Protein AF-A0A2V9QEL9-F1 (afdb_monomer_lite)

Foldseek 3Di:
DDDDPPPVVVVVVVVVVVVVVVVVVVPPPPDDDDPDDDAADDVWDFDDKEWDADPQGKIKMWTFTPPVCQQKHQGCQAPVRIFQFTAIWIDLPNPNYIHGDDAQDSNNCLRNPHFGAWYWEAEPQQKIWIWGDDQFWIKIWIWHDPHRVDIHTDDIDTDPGPRQNADDHWDWYYYDPPRIDIGDDRDDCVQPPPPDDHPD

Radius of gyration: 25.23 Å; chains: 1; bounding box: 86×52×52 Å

Structure (mmCIF, N/CA/C/O backbone):
data_AF-A0A2V9QEL9-F1
#
_entry.id   AF-A0A2V9QEL9-F1
#
loop_
_atom_site.group_PDB
_atom_site.id
_atom_site.type_symbol
_atom_site.label_atom_id
_atom_site.label_alt_id
_atom_site.label_comp_id
_atom_site.label_asym_id
_atom_site.label_entity_id
_atom_site.label_seq_id
_atom_site.pdbx_PDB_ins_code
_atom_site.Cartn_x
_atom_site.Cartn_y
_atom_site.Cartn_z
_atom_site.occupancy
_atom_site.B_iso_or_equiv
_atom_site.auth_seq_id
_atom_site.auth_comp_id
_atom_site.auth_asym_id
_atom_site.auth_atom_id
_atom_site.pdbx_PDB_model_num
ATOM 1 N N . MET A 1 1 ? -70.455 37.347 19.752 1.00 43.41 1 MET A N 1
ATOM 2 C CA . MET A 1 1 ? -69.256 37.641 18.939 1.00 43.41 1 MET A CA 1
ATOM 3 C C . MET A 1 1 ? -68.045 37.652 19.861 1.00 43.41 1 MET A C 1
ATOM 5 O O . MET A 1 1 ? -67.720 38.702 20.378 1.00 43.41 1 MET A O 1
ATOM 9 N N . ASN A 1 2 ? -67.436 36.496 20.135 1.00 47.09 2 ASN A N 1
ATOM 10 C CA . ASN A 1 2 ? -66.237 36.407 20.977 1.00 47.09 2 ASN A CA 1
ATOM 11 C C . ASN A 1 2 ? -65.220 35.500 20.282 1.00 47.09 2 ASN A C 1
ATOM 13 O O . ASN A 1 2 ? -65.213 34.290 20.486 1.00 47.09 2 ASN A O 1
ATOM 17 N N . SER A 1 3 ? -64.380 36.082 19.431 1.00 50.28 3 SER A N 1
ATOM 18 C CA . SER A 1 3 ? -63.166 35.435 18.940 1.00 50.28 3 SER A CA 1
ATOM 19 C C . SER A 1 3 ? -62.030 35.779 19.902 1.00 50.28 3 SER A C 1
ATOM 21 O O . SER A 1 3 ? -61.552 36.911 19.908 1.00 50.28 3 SER A O 1
ATOM 23 N N . CYS A 1 4 ? -61.623 34.827 20.743 1.00 52.44 4 CYS A N 1
ATOM 24 C CA . CYS A 1 4 ? -60.420 34.936 21.569 1.00 52.44 4 CYS A CA 1
ATOM 25 C C . CYS A 1 4 ? -59.193 34.562 20.708 1.00 52.44 4 CYS A C 1
ATOM 27 O O . CYS A 1 4 ? -59.068 33.390 20.355 1.00 52.44 4 CYS A O 1
ATOM 29 N N . PRO A 1 5 ? -58.285 35.494 20.345 1.00 52.03 5 PRO A N 1
ATOM 30 C CA . PRO A 1 5 ? -57.200 35.221 19.397 1.00 52.03 5 PRO A CA 1
ATOM 31 C C . PRO A 1 5 ? -55.849 34.906 20.073 1.00 52.03 5 PRO A C 1
ATOM 33 O O . PRO A 1 5 ? -54.805 34.923 19.422 1.00 52.03 5 PRO A O 1
ATOM 36 N N . ARG A 1 6 ? -55.823 34.650 21.391 1.00 55.03 6 ARG A N 1
ATOM 37 C CA . ARG A 1 6 ? -54.564 34.595 22.164 1.00 55.03 6 ARG A CA 1
ATOM 38 C C . ARG A 1 6 ? -53.807 33.266 22.096 1.00 55.03 6 ARG A C 1
ATOM 40 O O . ARG A 1 6 ? -52.600 33.263 22.301 1.00 55.03 6 ARG A O 1
ATOM 47 N N . HIS A 1 7 ? -54.470 32.149 21.800 1.00 53.50 7 HIS A N 1
ATOM 48 C CA . HIS A 1 7 ? -53.795 30.841 21.784 1.00 53.50 7 HIS A CA 1
ATOM 49 C C . HIS A 1 7 ? -53.106 30.527 20.449 1.00 53.50 7 HIS A C 1
ATOM 51 O O . HIS A 1 7 ? -52.049 29.902 20.439 1.00 53.50 7 HIS A O 1
ATOM 57 N N . THR A 1 8 ? -53.641 31.016 19.328 1.00 56.41 8 THR A N 1
ATOM 58 C CA . THR A 1 8 ? -53.056 30.827 17.989 1.00 56.41 8 THR A CA 1
ATOM 59 C C . THR A 1 8 ? -51.787 31.651 17.765 1.00 56.41 8 THR A C 1
ATOM 61 O O . THR A 1 8 ? -50.881 31.204 17.069 1.00 56.41 8 THR A O 1
ATOM 64 N N . THR A 1 9 ? -51.678 32.824 18.393 1.00 60.25 9 THR A N 1
ATOM 65 C CA . THR A 1 9 ? -50.508 33.712 18.274 1.00 60.25 9 THR A CA 1
ATOM 66 C C . THR A 1 9 ? -49.290 33.203 19.047 1.00 60.25 9 THR A C 1
ATOM 68 O O . THR A 1 9 ? -48.177 33.271 18.531 1.00 60.25 9 THR A O 1
ATOM 71 N N . LEU A 1 10 ? -49.483 32.630 20.241 1.00 63.62 10 LEU A N 1
ATOM 72 C CA . LEU A 1 10 ? -48.384 32.070 21.038 1.00 63.62 10 LEU A CA 1
ATOM 73 C C . LEU A 1 10 ? -47.801 30.799 20.398 1.00 63.62 10 LEU A C 1
ATOM 75 O O . LEU A 1 10 ? -46.584 30.639 20.339 1.00 63.62 10 LEU A O 1
ATOM 79 N N . LEU A 1 11 ? -48.661 29.924 19.867 1.00 66.19 11 LEU A N 1
ATOM 80 C CA . LEU A 1 11 ? -48.234 28.685 19.211 1.00 66.19 11 LEU A CA 1
ATOM 81 C C . LEU A 1 11 ? -47.454 28.965 17.915 1.00 66.19 11 LEU A C 1
ATOM 83 O O . LEU A 1 11 ? -46.439 28.322 17.657 1.00 66.19 11 LEU A O 1
ATOM 87 N N . GLY A 1 12 ? -47.881 29.969 17.140 1.00 69.62 12 GLY A N 1
ATOM 88 C CA . GLY A 1 12 ? -47.159 30.421 15.948 1.00 69.62 12 GLY A CA 1
ATOM 89 C C . GLY A 1 12 ? -45.776 30.998 16.267 1.00 69.62 12 GLY A C 1
ATOM 90 O O . GLY A 1 12 ? -44.820 30.722 15.547 1.00 69.62 12 GLY A O 1
ATOM 91 N N . PHE A 1 13 ? -45.642 31.729 17.379 1.00 73.19 13 PHE A N 1
ATOM 92 C CA . PHE A 1 13 ? -44.354 32.261 17.835 1.00 73.19 13 PHE A CA 1
ATOM 93 C C . PHE A 1 13 ? -43.377 31.161 18.265 1.00 73.19 13 PHE A C 1
ATOM 95 O O . PHE A 1 13 ? -42.211 31.191 17.878 1.00 73.19 13 PHE A O 1
ATOM 102 N N . VAL A 1 14 ? -43.846 30.166 19.024 1.00 76.81 14 VAL A N 1
ATOM 103 C CA . VAL A 1 14 ? -43.011 29.029 19.448 1.00 76.81 14 VAL A CA 1
ATOM 104 C C . VAL A 1 14 ? -42.559 28.205 18.242 1.00 76.81 14 VAL A C 1
ATOM 106 O O . VAL A 1 14 ? -41.386 27.848 18.146 1.00 76.81 14 VAL A O 1
ATOM 109 N N . LEU A 1 15 ? -43.458 27.957 17.286 1.00 77.50 15 LEU A N 1
ATOM 110 C CA . LEU A 1 15 ? -43.124 27.233 16.061 1.00 77.50 15 LEU A CA 1
ATOM 111 C C . LEU A 1 15 ? -42.095 27.994 15.209 1.00 77.50 15 LEU A C 1
ATOM 113 O O . LEU A 1 15 ? -41.153 27.385 14.710 1.00 77.50 15 LEU A O 1
ATOM 117 N N . ALA A 1 16 ? -42.217 29.319 15.092 1.00 75.56 16 ALA A N 1
ATOM 118 C CA . ALA A 1 16 ? -41.249 30.144 14.371 1.00 75.56 16 ALA A CA 1
ATOM 119 C C . ALA A 1 16 ? -39.851 30.114 15.015 1.00 75.56 16 ALA A C 1
ATOM 121 O O . ALA A 1 16 ? -38.859 30.014 14.297 1.00 75.56 16 ALA A O 1
ATOM 122 N N . ILE A 1 17 ? -39.766 30.138 16.351 1.00 79.31 17 ILE A N 1
ATOM 123 C CA . ILE A 1 17 ? -38.495 30.024 17.086 1.00 79.31 17 ILE A CA 1
ATOM 124 C C . ILE A 1 17 ? -37.858 28.647 16.866 1.00 79.31 17 ILE A C 1
ATOM 126 O O . ILE A 1 17 ? -36.658 28.566 16.616 1.00 79.31 17 ILE A O 1
ATOM 130 N N . LEU A 1 18 ? -38.650 27.572 16.910 1.00 77.06 18 LEU A N 1
ATOM 131 C CA . LEU A 1 18 ? -38.158 26.212 16.665 1.00 77.06 18 LEU A CA 1
ATOM 132 C C . LEU A 1 18 ? -37.654 26.032 15.227 1.00 77.06 18 LEU A C 1
ATOM 134 O O . LEU A 1 18 ? -36.606 25.424 15.028 1.00 77.06 18 LEU A O 1
ATOM 138 N N . ILE A 1 19 ? -38.348 26.603 14.237 1.00 75.25 19 ILE A N 1
ATOM 139 C CA . ILE A 1 19 ? -37.910 26.586 12.832 1.00 75.25 19 ILE A CA 1
ATOM 140 C C . ILE A 1 19 ? -36.619 27.393 12.654 1.00 75.25 19 ILE A C 1
ATOM 142 O O . ILE A 1 19 ? -35.707 26.928 11.976 1.00 75.25 19 ILE A O 1
ATOM 146 N N . PHE A 1 20 ? -36.497 28.565 13.287 1.00 68.31 20 PHE A N 1
ATOM 147 C CA . PHE A 1 20 ? -35.269 29.365 13.229 1.00 68.31 20 PHE A CA 1
ATOM 148 C C . PHE A 1 20 ? -34.082 28.668 13.907 1.00 68.31 20 PHE A C 1
ATOM 150 O O . PHE A 1 20 ? -32.982 28.672 13.361 1.00 68.31 20 PHE A O 1
ATOM 157 N N . ALA A 1 21 ? -34.299 28.028 15.058 1.00 68.88 21 ALA A N 1
ATOM 158 C CA . ALA A 1 21 ? -33.267 27.259 15.751 1.00 68.88 21 ALA A CA 1
ATOM 159 C C . ALA A 1 21 ? -32.834 26.021 14.944 1.00 68.88 21 ALA A C 1
ATOM 161 O O . ALA A 1 21 ? -31.641 25.749 14.824 1.00 68.88 21 ALA A O 1
ATOM 162 N N . ALA A 1 22 ? -33.783 25.308 14.326 1.00 63.00 22 ALA A N 1
ATOM 163 C CA . ALA A 1 22 ? -33.487 24.192 13.428 1.00 63.00 22 ALA A CA 1
ATOM 164 C C . ALA A 1 22 ? -32.736 24.652 12.166 1.00 63.00 22 ALA A C 1
ATOM 166 O O . ALA A 1 22 ? -31.772 24.012 11.759 1.00 63.00 22 ALA A O 1
ATOM 167 N N . ALA A 1 23 ? -33.108 25.798 11.587 1.00 62.66 23 ALA A N 1
ATOM 168 C CA . ALA A 1 23 ? -32.407 26.379 10.445 1.00 62.66 23 ALA A CA 1
ATOM 169 C C . ALA A 1 23 ? -30.975 26.821 10.798 1.00 62.66 23 ALA A C 1
ATOM 171 O O . ALA A 1 23 ? -30.083 26.678 9.967 1.00 62.66 23 ALA A O 1
ATOM 172 N N . GLN A 1 24 ? -30.732 27.296 12.028 1.00 61.88 24 GLN A N 1
ATOM 173 C CA . GLN A 1 24 ? -29.382 27.607 12.517 1.00 61.88 24 GLN A CA 1
ATOM 174 C C . GLN A 1 24 ? -28.516 26.358 12.724 1.00 61.88 24 GLN A C 1
ATOM 176 O O . GLN A 1 24 ? -27.318 26.405 12.460 1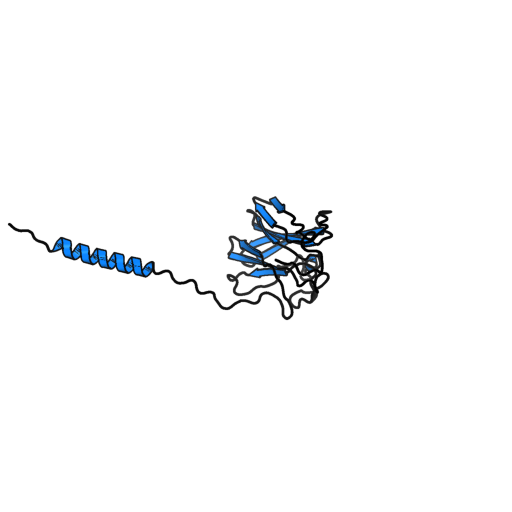.00 61.88 24 GLN A O 1
ATOM 181 N N . LEU A 1 25 ? -29.113 25.233 13.127 1.00 59.00 25 LEU A N 1
ATOM 182 C CA . LEU A 1 25 ? -28.431 23.933 13.203 1.00 59.00 25 LEU A CA 1
ATOM 183 C C . LEU A 1 25 ? -28.141 23.330 11.816 1.00 59.00 25 LEU A C 1
ATOM 185 O O . LEU A 1 25 ? -27.254 22.491 11.691 1.00 59.00 25 LEU A O 1
ATOM 189 N N . CYS A 1 26 ? -28.862 23.770 10.781 1.00 57.16 26 CYS A N 1
ATOM 190 C CA . CYS A 1 26 ? -28.647 23.390 9.384 1.00 57.16 26 CYS A CA 1
ATOM 191 C C . CYS A 1 26 ? -27.804 24.401 8.591 1.00 57.16 26 CYS A C 1
ATOM 193 O O . CYS A 1 26 ? -27.665 24.238 7.376 1.00 57.16 26 CYS A O 1
ATOM 195 N N . VAL A 1 27 ? -27.235 25.434 9.230 1.00 59.19 27 VAL A N 1
ATOM 196 C CA . VAL A 1 27 ? -26.206 26.254 8.578 1.00 59.19 27 VAL A CA 1
ATOM 197 C C . VAL A 1 27 ? -25.041 25.318 8.318 1.00 59.19 27 VAL A C 1
ATOM 199 O O . VAL A 1 27 ? -24.376 24.884 9.256 1.00 59.19 27 VAL A O 1
ATOM 202 N N . ALA A 1 28 ? -24.859 24.965 7.046 1.00 59.06 28 ALA A N 1
ATOM 203 C CA . ALA A 1 28 ? -23.766 24.140 6.576 1.00 59.06 28 ALA A CA 1
ATOM 204 C C . ALA A 1 28 ? -22.474 24.657 7.212 1.00 59.06 28 ALA A C 1
ATOM 206 O O . ALA A 1 28 ? -22.005 25.748 6.881 1.00 59.06 28 ALA A O 1
ATOM 207 N N . GLN A 1 29 ? -21.935 23.904 8.174 1.00 64.44 29 GLN A N 1
ATOM 208 C CA . GLN A 1 29 ? -20.568 24.110 8.613 1.00 64.44 29 GLN A CA 1
ATOM 209 C C . GLN A 1 29 ? -19.733 23.924 7.354 1.00 64.44 29 GLN A C 1
ATOM 211 O O . GLN A 1 29 ? -19.649 22.817 6.824 1.00 64.44 29 GLN A O 1
ATOM 216 N N . GLY A 1 30 ? -19.221 25.029 6.811 1.00 68.81 30 GLY A N 1
ATOM 217 C CA . GLY A 1 30 ? -18.328 24.969 5.668 1.00 68.81 30 GLY A CA 1
ATOM 218 C C . GLY A 1 30 ? -17.204 24.006 6.019 1.00 68.81 30 GLY A C 1
ATOM 219 O O . GLY A 1 30 ? -16.547 24.172 7.045 1.00 68.81 30 GLY A O 1
ATOM 220 N N . THR A 1 31 ? -17.018 22.969 5.211 1.00 77.69 31 THR A N 1
ATOM 221 C CA . THR A 1 31 ? -15.894 22.055 5.379 1.00 77.69 31 THR A CA 1
ATOM 222 C C . THR A 1 31 ? -14.623 22.835 5.069 1.00 77.69 31 THR A C 1
ATOM 224 O O . THR A 1 31 ? -14.360 23.169 3.914 1.00 77.69 31 THR A O 1
ATOM 227 N N . THR A 1 32 ? -13.852 23.181 6.095 1.00 82.88 32 THR A N 1
ATOM 228 C CA . THR A 1 32 ? -12.519 23.760 5.923 1.00 82.88 32 THR A CA 1
ATOM 229 C C . THR A 1 32 ? -11.507 22.632 5.815 1.00 82.88 32 THR A C 1
ATOM 231 O O . THR A 1 32 ? -11.445 21.782 6.704 1.00 82.88 32 THR A O 1
ATOM 234 N N . PHE A 1 33 ? -10.691 22.636 4.763 1.00 85.25 33 PHE A N 1
ATOM 235 C CA . PHE A 1 33 ? -9.531 21.754 4.705 1.00 85.25 33 PHE A CA 1
ATOM 236 C C . PHE A 1 33 ? -8.518 22.168 5.775 1.00 85.25 33 PHE A C 1
ATOM 238 O O . PHE A 1 33 ? -8.250 23.357 5.965 1.00 85.25 33 PHE A O 1
ATOM 245 N N . GLY A 1 34 ? -7.977 21.179 6.485 1.00 84.81 34 GLY A N 1
ATOM 246 C CA . GLY A 1 34 ? -6.841 21.385 7.376 1.00 84.81 34 GLY A CA 1
ATOM 247 C C . GLY A 1 34 ? -5.564 21.743 6.602 1.00 84.81 34 GLY A C 1
ATOM 248 O O . GLY A 1 34 ? -5.565 21.770 5.368 1.00 84.81 34 GLY A O 1
ATOM 249 N N . PRO A 1 35 ? -4.455 22.013 7.310 1.00 90.75 35 PRO A N 1
ATOM 250 C CA . PRO A 1 35 ? -3.155 22.139 6.661 1.00 90.75 35 PRO A CA 1
ATOM 251 C C . PRO A 1 35 ? -2.803 20.842 5.906 1.00 90.75 35 PRO A C 1
ATOM 253 O O . PRO A 1 35 ? -3.170 19.756 6.363 1.00 90.75 35 PRO A O 1
ATOM 256 N N . PRO A 1 36 ? -2.087 20.928 4.771 1.00 91.50 36 PRO A N 1
ATOM 257 C CA . PRO A 1 36 ? -1.656 19.741 4.043 1.00 91.50 36 PRO A CA 1
ATOM 258 C C . PRO A 1 36 ? -0.702 18.898 4.896 1.00 91.50 36 PRO A C 1
ATOM 260 O O . PRO A 1 36 ? 0.168 19.433 5.588 1.00 91.50 36 PRO A O 1
ATOM 263 N N . VAL A 1 37 ? -0.840 17.575 4.808 1.00 92.50 37 VAL A N 1
ATOM 264 C CA . VAL A 1 37 ? 0.053 16.610 5.459 1.00 92.50 37 VAL A CA 1
ATOM 265 C C . VAL A 1 37 ? 1.002 16.056 4.405 1.00 92.50 37 VAL A C 1
ATOM 267 O O . VAL A 1 37 ? 0.565 15.472 3.416 1.00 92.50 37 VAL A O 1
ATOM 270 N N . LYS A 1 38 ? 2.310 16.254 4.598 1.00 90.38 38 LYS A N 1
ATOM 271 C CA . LYS A 1 38 ? 3.322 15.635 3.738 1.00 90.38 38 LYS A CA 1
ATOM 272 C C . LYS A 1 38 ? 3.484 14.170 4.140 1.00 90.38 38 LYS A C 1
ATOM 274 O O . LYS A 1 38 ? 3.792 13.894 5.296 1.00 90.38 38 LYS A O 1
ATOM 279 N N . VAL A 1 39 ? 3.298 13.270 3.179 1.00 91.31 39 VAL A N 1
ATOM 280 C CA . VAL A 1 39 ? 3.376 11.817 3.392 1.00 91.31 39 VAL A CA 1
ATOM 281 C C . VAL A 1 39 ? 4.728 11.253 2.942 1.00 91.31 39 VAL A C 1
ATOM 283 O O . VAL A 1 39 ? 5.304 10.407 3.617 1.00 91.31 39 VAL A O 1
ATOM 286 N N . THR A 1 40 ? 5.288 11.777 1.847 1.00 90.00 40 THR A N 1
ATOM 287 C CA . THR A 1 40 ? 6.575 11.311 1.316 1.00 90.00 40 THR A CA 1
ATOM 288 C C . THR A 1 40 ? 7.756 11.662 2.232 1.00 90.00 40 THR A C 1
ATOM 290 O O . THR A 1 40 ? 7.741 12.706 2.904 1.00 90.00 40 THR A O 1
ATOM 293 N N . PRO A 1 41 ? 8.835 10.853 2.224 1.00 85.69 41 PRO A N 1
ATOM 294 C CA . PRO A 1 41 ? 10.055 11.170 2.959 1.00 85.69 41 PRO A CA 1
ATOM 295 C C . PRO A 1 41 ? 10.714 12.474 2.468 1.00 85.69 41 PRO A C 1
ATOM 297 O O . PRO A 1 41 ? 10.349 13.092 1.459 1.00 85.69 41 PRO A O 1
ATOM 300 N N . THR A 1 42 ? 11.714 12.958 3.205 1.00 84.38 42 THR A N 1
ATOM 301 C CA . THR A 1 42 ? 12.524 14.105 2.763 1.00 84.38 42 THR A CA 1
ATOM 302 C C . THR A 1 42 ? 13.232 13.772 1.450 1.00 84.38 42 THR A C 1
ATOM 304 O O . THR A 1 42 ? 13.936 12.775 1.372 1.00 84.38 42 THR A O 1
ATOM 307 N N . GLY A 1 43 ? 13.042 14.605 0.420 1.00 80.44 43 GLY A N 1
ATOM 308 C CA . GLY A 1 43 ? 13.541 14.336 -0.936 1.00 80.44 43 GLY A CA 1
ATOM 309 C C . GLY A 1 43 ? 12.740 13.286 -1.716 1.00 80.44 43 GLY A C 1
ATOM 310 O O . GLY A 1 43 ? 13.026 13.078 -2.889 1.00 80.44 43 GLY A O 1
ATOM 311 N N . GLY A 1 44 ? 11.741 12.659 -1.087 1.00 83.50 44 GLY A N 1
ATOM 312 C CA . GLY A 1 44 ? 10.761 11.813 -1.752 1.00 83.50 44 GLY A CA 1
ATOM 313 C C . GLY A 1 44 ? 9.640 12.648 -2.358 1.00 83.50 44 GLY A C 1
ATOM 314 O O . GLY A 1 44 ? 9.136 13.600 -1.744 1.00 83.50 44 GLY A O 1
ATOM 315 N N . PHE A 1 45 ? 9.230 12.245 -3.546 1.00 86.75 45 PHE A N 1
ATOM 316 C CA . PHE A 1 45 ? 8.140 12.826 -4.308 1.00 86.75 45 PHE A CA 1
ATOM 317 C C . PHE A 1 45 ? 7.284 11.692 -4.864 1.00 86.75 45 PHE A C 1
ATOM 319 O O . PHE A 1 45 ? 7.677 10.525 -4.837 1.00 86.75 45 PHE A O 1
ATOM 326 N N . GLY A 1 46 ? 6.099 12.045 -5.333 1.00 87.31 46 GLY A N 1
ATOM 327 C CA . GLY A 1 46 ? 5.203 11.092 -5.950 1.00 87.31 46 GLY A CA 1
ATOM 328 C C . GLY A 1 46 ? 4.030 11.790 -6.600 1.00 87.31 46 GLY A C 1
ATOM 329 O O . GLY A 1 46 ? 3.742 12.957 -6.316 1.00 87.31 46 GLY A O 1
ATOM 330 N N . TYR A 1 47 ? 3.376 11.069 -7.490 1.00 87.31 47 TYR A N 1
ATOM 331 C CA . TYR A 1 47 ? 2.213 11.535 -8.220 1.00 87.31 47 TYR A CA 1
ATOM 332 C C . TYR A 1 47 ? 1.174 10.422 -8.275 1.00 87.31 47 TYR A C 1
ATOM 334 O O . TYR A 1 47 ? 1.434 9.303 -7.833 1.00 87.31 47 TYR A O 1
ATOM 342 N N . GLU A 1 48 ? -0.028 10.795 -8.717 1.00 88.94 48 GLU A N 1
ATOM 343 C CA . GLU A 1 48 ? -1.178 9.899 -8.803 1.00 88.94 48 GLU A CA 1
ATOM 344 C C . GLU A 1 48 ? -1.428 9.198 -7.458 1.00 88.94 48 GLU A C 1
ATOM 346 O O . GLU A 1 48 ? -1.069 8.056 -7.268 1.00 88.94 48 GLU A O 1
ATOM 351 N N . PRO A 1 49 ? -2.003 9.833 -6.433 1.00 91.94 49 PRO A N 1
ATOM 352 C CA . PRO A 1 49 ? -2.308 9.114 -5.197 1.00 91.94 49 PRO A CA 1
ATOM 353 C C . PRO A 1 49 ? -3.559 8.230 -5.347 1.00 91.94 49 PRO A C 1
ATOM 355 O O . PRO A 1 49 ? -4.502 8.609 -6.042 1.00 91.94 49 PRO A O 1
ATOM 358 N N . SER A 1 50 ? -3.597 7.101 -4.639 1.00 92.38 50 SER A N 1
ATOM 359 C CA . SER A 1 50 ? -4.818 6.321 -4.369 1.00 92.38 50 SER A CA 1
ATOM 360 C C . SER A 1 50 ? -4.962 6.103 -2.865 1.00 92.38 50 SER A C 1
ATOM 362 O O . SER A 1 50 ? -3.970 6.122 -2.133 1.00 92.38 50 SER A O 1
ATOM 364 N N . PHE A 1 51 ? -6.195 5.954 -2.380 1.00 94.62 51 PHE A N 1
ATOM 365 C CA . PHE A 1 51 ? -6.474 5.738 -0.965 1.00 94.62 51 PHE A CA 1
ATOM 366 C C . PHE A 1 51 ? -7.683 4.836 -0.748 1.00 94.62 51 PHE A C 1
ATOM 368 O O . PHE A 1 51 ? -8.677 4.903 -1.471 1.00 94.62 51 PHE A O 1
ATOM 375 N N . VAL A 1 52 ? -7.632 4.054 0.327 1.00 97.38 52 VAL A N 1
ATOM 376 C CA . VAL A 1 52 ? -8.756 3.251 0.815 1.00 97.38 52 VAL A CA 1
ATOM 377 C C . VAL A 1 52 ? -8.881 3.394 2.324 1.00 97.38 52 VAL A C 1
ATOM 379 O O . VAL A 1 52 ? -7.894 3.598 3.026 1.00 97.38 52 VAL A O 1
ATOM 382 N N . ALA A 1 53 ? -10.104 3.311 2.837 1.00 97.81 53 ALA A N 1
ATOM 383 C CA . ALA A 1 53 ? -10.372 3.351 4.268 1.00 97.81 53 ALA A CA 1
ATOM 384 C C . ALA A 1 53 ? -11.087 2.072 4.689 1.00 97.81 53 ALA A C 1
ATOM 386 O O . ALA A 1 53 ? -11.991 1.606 3.993 1.00 97.81 53 ALA A O 1
ATOM 387 N N . ASP A 1 54 ? -10.689 1.515 5.827 1.00 97.88 54 ASP A N 1
ATOM 388 C CA . ASP A 1 54 ? -11.311 0.310 6.365 1.00 97.88 54 ASP A CA 1
ATOM 389 C C . ASP A 1 54 ? -12.385 0.621 7.416 1.00 97.88 54 ASP A C 1
ATOM 391 O O . ASP A 1 54 ? -12.626 1.765 7.812 1.00 97.88 54 ASP A O 1
ATOM 395 N N . ARG A 1 55 ? -13.030 -0.437 7.916 1.00 97.31 55 ARG A N 1
ATOM 396 C CA . ARG A 1 55 ? -14.039 -0.326 8.978 1.00 97.31 55 ARG A CA 1
ATOM 397 C C . ARG A 1 55 ? -13.475 -0.051 10.376 1.00 97.31 55 ARG A C 1
ATOM 399 O O . ARG A 1 55 ? -14.251 0.224 11.288 1.00 97.31 55 ARG A O 1
ATOM 406 N N . PHE A 1 56 ? -12.165 -0.170 10.575 1.00 98.25 56 PHE A N 1
ATOM 407 C CA . PHE A 1 56 ? -11.502 0.099 11.852 1.00 98.25 56 PHE A CA 1
ATOM 408 C C . PHE A 1 56 ? -11.084 1.566 11.993 1.00 98.25 56 PHE A C 1
ATOM 410 O O . PHE A 1 56 ? -10.757 1.991 13.100 1.00 98.25 56 PHE A O 1
ATOM 417 N N . GLY A 1 57 ? -11.136 2.335 10.902 1.00 98.00 57 GLY A N 1
ATOM 418 C CA . GLY A 1 57 ? -10.743 3.739 10.848 1.00 98.00 57 GLY A CA 1
ATOM 419 C C . GLY A 1 57 ? -9.306 3.957 10.378 1.00 98.00 57 GLY A C 1
ATOM 420 O O . GLY A 1 57 ? -8.800 5.072 10.521 1.00 98.00 57 GLY A O 1
ATOM 421 N N . ASN A 1 58 ? -8.647 2.931 9.829 1.00 98.56 58 ASN A N 1
ATOM 422 C CA . ASN A 1 58 ? -7.395 3.138 9.112 1.00 98.56 58 ASN A CA 1
ATOM 423 C C . ASN A 1 58 ? -7.668 3.784 7.757 1.00 98.56 58 ASN A C 1
ATOM 425 O O . ASN A 1 58 ? -8.678 3.504 7.109 1.00 98.56 58 ASN A O 1
ATOM 429 N N . ILE A 1 59 ? -6.718 4.599 7.316 1.00 98.19 59 ILE A N 1
ATOM 430 C CA . ILE A 1 59 ? -6.630 5.078 5.941 1.00 98.19 59 ILE A CA 1
ATOM 431 C C . ILE A 1 59 ? -5.318 4.552 5.377 1.00 98.19 59 ILE A C 1
ATOM 433 O O . ILE A 1 59 ? -4.267 4.742 5.985 1.00 98.19 59 ILE A O 1
ATOM 437 N N . PHE A 1 60 ? -5.384 3.895 4.231 1.00 98.06 60 PHE A N 1
ATOM 438 C CA . PHE A 1 60 ? -4.233 3.431 3.475 1.00 98.06 60 PHE A CA 1
ATOM 439 C C . PHE A 1 60 ? -4.076 4.300 2.240 1.00 98.06 60 PHE A C 1
ATOM 441 O O . PHE A 1 60 ? -5.079 4.743 1.675 1.00 98.06 60 PHE A O 1
ATOM 448 N N . ALA A 1 61 ? -2.840 4.563 1.841 1.00 96.25 61 ALA A N 1
ATOM 449 C CA . ALA A 1 61 ? -2.550 5.348 0.656 1.00 96.25 61 ALA A CA 1
ATOM 450 C C . ALA A 1 61 ? -1.346 4.790 -0.101 1.00 96.25 61 ALA A C 1
ATOM 452 O O . ALA A 1 61 ? -0.413 4.277 0.512 1.00 96.25 61 ALA A O 1
ATOM 453 N N . THR A 1 62 ? -1.368 4.964 -1.417 1.00 94.94 62 THR A N 1
ATOM 454 C CA . THR A 1 62 ? -0.249 4.703 -2.328 1.00 94.94 62 THR A CA 1
ATOM 455 C C . THR A 1 62 ? -0.026 5.899 -3.242 1.00 94.94 62 THR A C 1
ATOM 457 O O . THR A 1 62 ? -0.928 6.721 -3.433 1.00 94.94 62 THR A O 1
ATOM 460 N N . ALA A 1 63 ? 1.179 6.012 -3.786 1.00 92.19 63 ALA A N 1
ATOM 461 C CA . ALA A 1 63 ? 1.514 6.933 -4.862 1.00 92.19 63 ALA A CA 1
ATOM 462 C C . ALA A 1 63 ? 2.710 6.400 -5.653 1.00 92.19 63 ALA A C 1
ATOM 464 O O . ALA A 1 63 ? 3.559 5.702 -5.096 1.00 92.19 63 ALA A O 1
ATOM 465 N N . HIS A 1 64 ? 2.821 6.807 -6.915 1.00 88.38 64 HIS A N 1
ATOM 466 C CA . HIS A 1 64 ? 3.974 6.458 -7.744 1.00 88.38 64 HIS A CA 1
ATOM 467 C C . HIS A 1 64 ? 5.213 7.148 -7.193 1.00 88.38 64 HIS A C 1
ATOM 469 O O . HIS A 1 64 ? 5.126 8.225 -6.586 1.00 88.38 64 HIS A O 1
ATOM 475 N N . LYS A 1 65 ? 6.381 6.557 -7.429 1.00 86.31 65 LYS A N 1
ATOM 476 C CA . LYS A 1 65 ? 7.650 7.266 -7.231 1.00 86.31 65 LYS A CA 1
ATOM 477 C C . LYS A 1 65 ? 7.928 8.145 -8.448 1.00 86.31 65 LYS A C 1
ATOM 479 O O . LYS A 1 65 ? 7.366 7.953 -9.518 1.00 86.31 65 LYS A O 1
ATOM 484 N N . GLU A 1 66 ? 8.813 9.130 -8.318 1.00 78.12 66 GLU A N 1
ATOM 485 C CA . GLU A 1 66 ? 9.271 9.841 -9.516 1.00 78.12 66 GLU A CA 1
ATOM 486 C C . GLU A 1 66 ? 10.085 8.908 -10.423 1.00 78.12 66 GLU A C 1
ATOM 488 O O . GLU A 1 66 ? 10.902 8.131 -9.937 1.00 78.12 66 GLU A O 1
ATOM 493 N N . ASN A 1 67 ? 9.940 9.035 -11.747 1.00 69.56 67 ASN A N 1
ATOM 494 C CA . ASN A 1 67 ? 10.518 8.095 -12.723 1.00 69.56 67 ASN A CA 1
ATOM 495 C C . ASN A 1 67 ? 12.050 7.994 -12.625 1.00 69.56 67 ASN A C 1
ATOM 497 O O . ASN A 1 67 ? 12.646 6.979 -12.969 1.00 69.56 67 ASN A O 1
ATOM 501 N N . TRP A 1 68 ? 12.743 9.027 -12.134 1.00 66.25 68 TRP A N 1
ATOM 502 C CA . TRP A 1 68 ? 14.195 8.940 -11.919 1.00 66.25 68 TRP A CA 1
ATOM 503 C C . TRP A 1 68 ? 14.582 8.012 -10.748 1.00 66.25 68 TRP A C 1
ATOM 505 O O . TRP A 1 68 ? 15.756 7.682 -10.594 1.00 66.25 68 TRP A O 1
ATOM 515 N N . GLN A 1 69 ? 13.604 7.577 -9.951 1.00 73.00 69 GLN A N 1
ATOM 516 C CA . GLN A 1 69 ? 13.711 6.714 -8.771 1.00 73.00 69 GLN A CA 1
ATOM 517 C C . GLN A 1 69 ? 13.124 5.306 -9.006 1.00 73.00 69 GLN A C 1
ATOM 519 O O . GLN A 1 69 ? 12.929 4.550 -8.050 1.00 73.00 69 GLN A O 1
ATOM 524 N N . LEU A 1 70 ? 12.846 4.965 -10.271 1.00 73.94 70 LEU A N 1
ATOM 525 C CA . LEU A 1 70 ? 12.163 3.747 -10.719 1.00 73.94 70 LEU A CA 1
ATOM 526 C C . LEU A 1 70 ? 12.751 2.481 -10.076 1.00 73.94 70 LEU A C 1
ATOM 528 O O . LEU A 1 70 ? 12.108 1.845 -9.249 1.00 73.94 70 LEU A O 1
ATOM 532 N N . VAL A 1 71 ? 14.011 2.151 -10.377 1.00 80.75 71 VAL A N 1
ATOM 533 C CA . VAL A 1 71 ? 14.623 0.886 -9.920 1.00 80.75 71 VAL A CA 1
ATOM 534 C C . VAL A 1 71 ? 14.858 0.866 -8.411 1.00 80.75 71 VAL A C 1
ATOM 536 O O . VAL A 1 71 ? 14.652 -0.157 -7.767 1.00 80.75 71 VAL A O 1
ATOM 539 N N . LEU A 1 72 ? 15.341 1.976 -7.850 1.00 86.06 72 LEU A N 1
ATOM 540 C CA . LEU A 1 72 ? 15.662 2.088 -6.432 1.00 86.06 72 LEU A CA 1
ATOM 541 C C . LEU A 1 72 ? 15.665 3.561 -6.014 1.00 86.06 72 LEU A C 1
ATOM 543 O O . LEU A 1 72 ? 16.437 4.366 -6.539 1.00 86.06 72 LEU A O 1
ATOM 547 N N . ALA A 1 73 ? 14.826 3.901 -5.045 1.00 86.12 73 ALA A N 1
ATOM 548 C CA . ALA A 1 73 ? 14.681 5.241 -4.497 1.00 86.12 73 ALA A CA 1
ATOM 549 C C . ALA A 1 73 ? 15.321 5.337 -3.109 1.00 86.12 73 ALA A C 1
ATOM 551 O O . ALA A 1 73 ? 15.201 4.385 -2.337 1.00 86.12 73 ALA A O 1
ATOM 552 N N . PRO A 1 74 ? 15.944 6.470 -2.738 1.00 88.31 74 PRO A N 1
ATOM 553 C CA . PRO A 1 74 ? 16.255 6.761 -1.344 1.00 88.31 74 PRO A CA 1
ATOM 554 C C . PRO A 1 74 ? 14.969 6.889 -0.521 1.00 88.31 74 PRO A C 1
ATOM 556 O O . PRO A 1 74 ? 14.088 7.680 -0.860 1.00 88.31 74 PRO A O 1
ATOM 559 N N . ASP A 1 75 ? 14.894 6.166 0.589 1.00 88.25 75 ASP A N 1
ATOM 560 C CA . ASP A 1 75 ? 13.769 6.219 1.518 1.00 88.25 75 ASP A CA 1
ATOM 561 C C . ASP A 1 75 ? 14.285 6.120 2.954 1.00 88.25 75 ASP A C 1
ATOM 563 O O . ASP A 1 75 ? 14.611 5.043 3.436 1.00 88.25 75 ASP A O 1
ATOM 567 N N . ILE A 1 76 ? 14.368 7.255 3.652 1.00 88.75 76 ILE A N 1
ATOM 568 C CA . ILE A 1 76 ? 14.875 7.301 5.032 1.00 88.75 76 ILE A CA 1
ATOM 569 C C . ILE A 1 76 ? 13.963 6.573 6.035 1.00 88.75 76 ILE A C 1
ATOM 571 O O . ILE A 1 76 ? 14.408 6.276 7.144 1.00 88.75 76 ILE A O 1
ATOM 575 N N . ASN A 1 77 ? 12.705 6.317 5.668 1.00 86.62 77 ASN A N 1
ATOM 576 C CA . ASN A 1 77 ? 11.741 5.631 6.522 1.00 86.62 77 ASN A CA 1
ATOM 577 C C . ASN A 1 77 ? 11.829 4.105 6.372 1.00 86.62 77 ASN A C 1
ATOM 579 O O . ASN A 1 77 ? 11.479 3.387 7.310 1.00 86.62 77 ASN A O 1
ATOM 583 N N . SER A 1 78 ? 12.372 3.621 5.250 1.00 87.69 78 SER A N 1
ATOM 584 C CA . SER A 1 78 ? 12.606 2.199 5.021 1.00 87.69 78 SER A CA 1
ATOM 585 C C . SER A 1 78 ? 13.776 1.668 5.869 1.00 87.69 78 SER A C 1
ATOM 587 O O . SER A 1 78 ? 14.823 2.323 5.964 1.00 87.69 78 SER A O 1
ATOM 589 N N . PRO A 1 79 ? 13.683 0.445 6.430 1.00 87.75 79 PRO A N 1
ATOM 590 C CA . PRO A 1 79 ? 14.773 -0.192 7.176 1.00 87.75 79 PRO A CA 1
ATOM 591 C C . PRO A 1 79 ? 16.090 -0.338 6.402 1.00 87.75 79 PRO A C 1
ATOM 593 O O . PRO A 1 79 ? 17.157 -0.415 7.014 1.00 87.75 79 PRO A O 1
ATOM 596 N N . THR A 1 80 ? 16.038 -0.391 5.068 1.00 89.00 80 THR A N 1
ATOM 597 C CA . THR A 1 80 ? 17.226 -0.506 4.205 1.00 89.00 80 THR A CA 1
ATOM 598 C C . THR A 1 80 ? 17.655 0.831 3.601 1.00 89.00 80 THR A C 1
ATOM 600 O O . THR A 1 80 ? 18.566 0.868 2.773 1.00 89.00 80 THR A O 1
ATOM 603 N N . TYR A 1 81 ? 17.008 1.929 4.002 1.00 89.88 81 TYR A N 1
ATOM 604 C CA . TYR A 1 81 ? 17.170 3.272 3.446 1.00 89.88 81 TYR A CA 1
ATOM 605 C C . TYR A 1 81 ? 16.809 3.409 1.959 1.00 89.88 81 TYR A C 1
ATOM 607 O O . TYR A 1 81 ? 17.141 4.420 1.328 1.00 89.88 81 TYR A O 1
ATOM 615 N N . THR A 1 82 ? 16.172 2.390 1.375 1.00 89.25 82 THR A N 1
ATOM 616 C CA . THR A 1 82 ? 15.858 2.339 -0.054 1.00 89.25 82 THR A CA 1
ATOM 617 C C . THR A 1 82 ? 14.562 1.592 -0.337 1.00 89.25 82 THR A C 1
ATOM 619 O O . THR A 1 82 ? 14.191 0.706 0.426 1.00 89.25 82 THR A O 1
ATOM 622 N N . ARG A 1 83 ? 13.918 1.892 -1.468 1.00 90.00 83 ARG A N 1
ATOM 623 C CA . ARG A 1 83 ? 12.648 1.282 -1.889 1.00 90.00 83 ARG A CA 1
ATOM 624 C C . ARG A 1 83 ? 12.580 1.091 -3.407 1.00 90.00 83 ARG A C 1
ATOM 626 O O . ARG A 1 83 ? 12.952 2.001 -4.153 1.00 90.00 83 ARG A O 1
ATOM 633 N N . SER A 1 84 ? 12.063 -0.046 -3.867 1.00 89.19 84 SER A N 1
ATOM 634 C CA . SER A 1 84 ? 11.863 -0.341 -5.298 1.00 89.19 84 SER A CA 1
ATOM 635 C C . SER A 1 84 ? 10.398 -0.319 -5.727 1.00 89.19 84 SER A C 1
ATOM 637 O O . SER A 1 84 ? 10.154 0.004 -6.883 1.00 89.19 84 SER A O 1
ATOM 639 N N . MET A 1 85 ? 9.459 -0.573 -4.817 1.00 90.12 85 MET A N 1
ATOM 640 C CA . MET A 1 85 ? 8.017 -0.497 -5.080 1.00 90.12 85 MET A CA 1
ATOM 641 C C . MET A 1 85 ? 7.479 0.939 -4.967 1.00 90.12 85 MET A C 1
ATOM 643 O O . MET A 1 85 ? 8.168 1.827 -4.444 1.00 90.12 85 MET A O 1
ATOM 647 N N . SER A 1 86 ? 6.243 1.169 -5.405 1.00 91.75 86 SER A N 1
ATOM 648 C CA . SER A 1 86 ? 5.497 2.404 -5.158 1.00 91.75 86 SER A CA 1
ATOM 649 C C . SER A 1 86 ? 5.364 2.696 -3.657 1.00 91.75 86 SER A C 1
ATOM 651 O O . SER A 1 86 ? 5.659 1.880 -2.774 1.00 91.75 86 SER A O 1
ATOM 653 N N . TRP A 1 87 ? 4.975 3.919 -3.323 1.00 92.81 87 TRP A N 1
ATOM 654 C CA . TRP A 1 87 ? 4.778 4.280 -1.929 1.00 92.81 87 TRP A CA 1
ATOM 655 C C . TRP A 1 87 ? 3.599 3.522 -1.317 1.00 92.81 87 TRP A C 1
ATOM 657 O O . TRP A 1 87 ? 2.571 3.368 -1.960 1.00 92.81 87 TRP A O 1
ATOM 667 N N . ASP A 1 88 ? 3.709 3.121 -0.055 1.00 93.50 88 ASP A N 1
ATOM 668 C CA . ASP A 1 88 ? 2.615 2.511 0.692 1.00 93.50 88 ASP A CA 1
ATOM 669 C C . ASP A 1 88 ? 2.585 3.047 2.123 1.00 93.50 88 ASP A C 1
ATOM 671 O O . ASP A 1 88 ? 3.573 3.037 2.856 1.00 93.50 88 ASP A O 1
ATOM 675 N N . TRP A 1 89 ? 1.432 3.557 2.538 1.00 95.56 89 TRP A N 1
ATOM 676 C CA . TRP A 1 89 ? 1.302 4.192 3.839 1.00 95.56 89 TRP A CA 1
ATOM 677 C C . TRP A 1 89 ? 0.018 3.802 4.542 1.00 95.56 89 TRP A C 1
ATOM 679 O O . TRP A 1 89 ? -1.018 3.569 3.922 1.00 95.56 89 TRP A O 1
ATOM 689 N N . ILE A 1 90 ? 0.081 3.821 5.869 1.00 97.50 90 ILE A N 1
ATOM 690 C CA . ILE A 1 90 ? -1.060 3.678 6.766 1.00 97.50 90 ILE A CA 1
ATOM 691 C C . ILE A 1 90 ? -1.150 4.889 7.699 1.00 97.50 90 ILE A C 1
ATOM 693 O O . ILE A 1 90 ? -0.157 5.351 8.265 1.00 97.50 90 ILE A O 1
ATOM 697 N N . SER A 1 91 ? -2.371 5.373 7.903 1.00 97.88 91 SER A N 1
ATOM 698 C CA . SER A 1 91 ? -2.741 6.320 8.947 1.00 97.88 91 SER A CA 1
ATOM 699 C C . SER A 1 91 ? -3.790 5.707 9.865 1.00 97.88 91 SER A C 1
ATOM 701 O O . SER A 1 91 ? -4.821 5.219 9.414 1.00 97.88 91 SER A O 1
ATOM 703 N N . SER A 1 92 ? -3.549 5.787 11.171 1.00 97.81 92 SER A N 1
ATOM 704 C CA . SER A 1 92 ? -4.462 5.330 12.228 1.00 97.81 92 SER A CA 1
ATOM 705 C C . SER A 1 92 ? -5.085 6.488 13.019 1.00 97.81 92 SER A C 1
ATOM 707 O O . SER A 1 92 ? -5.695 6.286 14.067 1.00 97.81 92 SER A O 1
ATOM 709 N N . ASN A 1 93 ? -4.920 7.726 12.542 1.00 96.75 93 ASN A N 1
ATOM 710 C CA . ASN A 1 93 ? -5.382 8.942 13.214 1.00 96.75 93 ASN A CA 1
ATOM 711 C C . ASN A 1 93 ? -6.084 9.913 12.254 1.00 96.75 93 ASN A C 1
ATOM 713 O O . ASN A 1 93 ? -5.896 11.130 12.336 1.00 96.75 93 ASN A O 1
ATOM 717 N N . ALA A 1 94 ? -6.917 9.365 11.366 1.00 93.62 94 ALA A N 1
ATOM 718 C CA . ALA A 1 94 ? -7.708 10.120 10.393 1.00 93.62 94 ALA A CA 1
ATOM 719 C C . ALA A 1 94 ? -6.856 10.999 9.453 1.00 93.62 94 ALA A C 1
ATOM 721 O O . ALA A 1 94 ? -7.227 12.127 9.137 1.00 93.62 94 ALA A O 1
ATOM 722 N N . GLY A 1 95 ? -5.695 10.494 9.023 1.00 94.56 95 GLY A N 1
ATOM 723 C CA . GLY A 1 95 ? -4.834 11.150 8.036 1.00 94.56 95 GLY A CA 1
ATOM 724 C C . GLY A 1 95 ? -3.913 12.236 8.598 1.00 94.56 95 GLY A C 1
ATOM 725 O O . GLY A 1 95 ? -3.243 12.910 7.819 1.00 94.56 95 GLY A O 1
ATOM 726 N N . GLN A 1 96 ? -3.855 12.418 9.924 1.00 93.81 96 GLN A N 1
ATOM 727 C CA . GLN A 1 96 ? -3.004 13.436 10.559 1.00 93.81 96 GLN A CA 1
ATOM 728 C C . GLN A 1 96 ? -1.515 13.068 10.534 1.00 93.81 96 GLN A C 1
ATOM 730 O O . GLN A 1 96 ? -0.664 13.952 10.461 1.00 93.81 96 GLN A O 1
ATOM 735 N N . SER A 1 97 ? -1.190 11.777 10.591 1.00 94.44 97 SER A N 1
ATOM 736 C CA . SER A 1 97 ? 0.162 11.257 10.384 1.00 94.44 97 SER A CA 1
ATOM 737 C C . SER A 1 97 ? 0.129 9.921 9.655 1.00 94.44 97 SER A C 1
ATOM 739 O O . SER A 1 97 ? -0.865 9.194 9.718 1.00 94.44 97 SER A O 1
ATOM 741 N N . TRP A 1 98 ? 1.246 9.597 9.013 1.00 95.19 98 TRP A N 1
ATOM 742 C CA . TRP A 1 98 ? 1.403 8.437 8.148 1.00 95.19 98 TRP A CA 1
ATOM 743 C C . TRP A 1 98 ? 2.738 7.755 8.423 1.00 95.19 98 TRP A C 1
ATOM 745 O O . TRP A 1 98 ? 3.698 8.406 8.839 1.00 95.19 98 TRP A O 1
ATOM 755 N N . GLN A 1 99 ? 2.776 6.452 8.197 1.00 93.00 99 GLN A N 1
ATOM 756 C CA . GLN A 1 99 ? 3.966 5.615 8.297 1.00 93.00 99 GLN A CA 1
ATOM 757 C C . GLN A 1 99 ? 3.890 4.519 7.235 1.00 93.00 99 GLN A C 1
ATOM 759 O O . GLN A 1 99 ? 2.797 4.227 6.746 1.00 93.00 99 GLN A O 1
ATOM 764 N N . ASP A 1 100 ? 5.023 3.897 6.930 1.00 92.50 100 ASP A N 1
ATOM 765 C CA . ASP A 1 100 ? 5.070 2.739 6.038 1.00 92.50 100 ASP A CA 1
ATOM 766 C C . ASP A 1 100 ? 4.224 1.584 6.590 1.00 92.50 100 ASP A C 1
ATOM 768 O O . ASP A 1 100 ? 4.093 1.399 7.812 1.00 92.50 100 ASP A O 1
ATOM 772 N N . ILE A 1 101 ? 3.634 0.800 5.689 1.00 93.81 101 ILE A N 1
ATOM 773 C CA . ILE A 1 101 ? 2.906 -0.407 6.075 1.00 93.81 101 ILE A CA 1
ATOM 774 C C . ILE A 1 101 ? 3.924 -1.466 6.524 1.00 93.81 101 ILE A C 1
ATOM 776 O O . ILE A 1 101 ? 5.022 -1.590 5.989 1.00 93.81 101 ILE A O 1
ATOM 780 N N . GLN A 1 102 ? 3.588 -2.213 7.575 1.00 88.75 102 GLN A N 1
ATOM 781 C CA . GLN A 1 102 ? 4.521 -3.156 8.191 1.00 88.75 102 GLN A CA 1
ATOM 782 C C . GLN A 1 102 ? 4.807 -4.351 7.271 1.00 88.75 102 GLN A C 1
ATOM 784 O O . GLN A 1 102 ? 3.877 -5.024 6.822 1.00 88.75 102 GLN A O 1
ATOM 789 N N . GLY A 1 103 ? 6.089 -4.655 7.069 1.00 88.75 103 GLY A N 1
ATOM 790 C CA . GLY A 1 103 ? 6.548 -5.839 6.347 1.00 88.75 103 GLY A CA 1
ATOM 791 C C . GLY A 1 103 ? 6.441 -7.162 7.102 1.00 88.75 103 GLY A C 1
ATOM 792 O O . GLY A 1 103 ? 6.060 -7.210 8.274 1.00 88.75 103 GLY A O 1
ATOM 793 N N . LEU A 1 104 ? 6.849 -8.260 6.450 1.00 85.25 104 LEU A N 1
ATOM 794 C CA . LEU A 1 104 ? 6.872 -9.599 7.072 1.00 85.25 104 LEU A CA 1
ATOM 795 C C . LEU A 1 104 ? 7.880 -9.674 8.228 1.00 85.25 104 LEU A C 1
ATOM 797 O O . LEU A 1 104 ? 7.703 -10.413 9.196 1.00 85.25 104 LEU A O 1
ATOM 801 N N . THR A 1 105 ? 8.972 -8.922 8.103 1.00 86.25 105 THR A N 1
ATOM 802 C CA . THR A 1 105 ? 10.040 -8.813 9.099 1.00 86.25 105 THR A CA 1
ATOM 803 C C . THR A 1 105 ? 10.428 -7.345 9.264 1.00 86.25 105 THR A C 1
ATOM 805 O O . THR A 1 105 ? 10.123 -6.543 8.382 1.00 86.25 105 THR A O 1
ATOM 808 N N . PRO A 1 106 ? 11.189 -6.980 10.312 1.00 84.81 106 PRO A N 1
ATOM 809 C CA . PRO A 1 106 ? 11.717 -5.623 10.443 1.00 84.81 106 PRO A CA 1
ATOM 810 C C . PRO A 1 106 ? 12.610 -5.152 9.285 1.00 84.81 106 PRO A C 1
ATOM 812 O O . PRO A 1 106 ? 12.928 -3.973 9.243 1.00 84.81 106 PRO A O 1
ATOM 815 N N . LEU A 1 107 ? 13.055 -6.041 8.385 1.00 84.56 107 LEU A N 1
ATOM 816 C CA . LEU A 1 107 ? 13.821 -5.660 7.191 1.00 84.56 107 LEU A CA 1
ATOM 817 C C . LEU A 1 107 ? 12.939 -5.219 6.017 1.00 84.56 107 LEU A C 1
ATOM 819 O O . LEU A 1 107 ? 13.456 -4.556 5.128 1.00 84.56 107 LEU A O 1
ATOM 823 N N . SER A 1 108 ? 11.651 -5.579 6.015 1.00 84.88 108 SER A N 1
ATOM 824 C CA . SER A 1 108 ? 10.676 -5.180 4.991 1.00 84.88 108 SER A CA 1
ATOM 825 C C . SER A 1 108 ? 11.132 -5.432 3.540 1.00 84.88 108 SER A C 1
ATOM 827 O O . SER A 1 108 ? 11.067 -4.553 2.688 1.00 84.88 108 SER A O 1
ATOM 829 N N . ILE A 1 109 ? 11.659 -6.627 3.248 1.00 84.12 109 ILE A N 1
ATOM 830 C CA . ILE A 1 109 ? 12.270 -6.926 1.936 1.00 84.12 109 ILE A CA 1
ATOM 831 C C . ILE A 1 109 ? 11.278 -6.868 0.767 1.00 84.12 109 ILE A C 1
ATOM 833 O O . ILE A 1 109 ? 11.691 -6.684 -0.371 1.00 84.12 109 ILE A O 1
ATOM 837 N N . GLU A 1 110 ? 9.981 -7.014 1.035 1.00 86.81 110 GLU A N 1
ATOM 838 C CA . GLU A 1 110 ? 8.925 -6.835 0.036 1.00 86.81 110 GLU A CA 1
ATOM 839 C C . GLU A 1 110 ? 8.884 -5.414 -0.546 1.00 86.81 110 GLU A C 1
ATOM 841 O O . GLU A 1 110 ? 8.429 -5.238 -1.670 1.00 86.81 110 GLU A O 1
ATOM 846 N N . GLN A 1 111 ? 9.442 -4.414 0.152 1.00 88.06 111 GLN A N 1
ATOM 847 C CA . GLN A 1 111 ? 9.592 -3.055 -0.380 1.00 88.06 111 GLN A CA 1
ATOM 848 C C . GLN A 1 111 ? 10.561 -2.966 -1.574 1.00 88.06 111 GLN A C 1
ATOM 850 O O . GLN A 1 111 ? 10.656 -1.922 -2.231 1.00 88.06 111 GLN A O 1
ATOM 855 N N . HIS A 1 112 ? 11.309 -4.040 -1.844 1.00 88.00 112 HIS A N 1
ATOM 856 C CA . HIS A 1 112 ? 12.251 -4.154 -2.958 1.00 88.00 112 HIS A CA 1
ATOM 857 C C . HIS A 1 112 ? 11.705 -4.955 -4.137 1.00 88.00 112 HIS A C 1
ATOM 859 O O . HIS A 1 112 ? 12.441 -5.142 -5.108 1.00 88.00 112 HIS A O 1
ATOM 865 N N . GLU A 1 113 ? 10.439 -5.379 -4.091 1.00 86.81 113 GLU A N 1
ATOM 866 C CA . GLU A 1 113 ? 9.738 -5.769 -5.313 1.00 86.81 113 GLU A CA 1
ATOM 867 C C . GLU A 1 113 ? 9.675 -4.554 -6.242 1.00 86.81 113 GLU A C 1
ATOM 869 O O . GLU A 1 113 ? 9.475 -3.421 -5.802 1.00 86.81 113 GLU A O 1
ATOM 874 N N . PHE A 1 114 ? 9.961 -4.765 -7.521 1.00 84.19 114 PHE A N 1
ATOM 875 C CA . PHE A 1 114 ? 10.026 -3.667 -8.474 1.00 84.19 114 PHE A CA 1
ATOM 876 C C . PHE A 1 114 ? 8.614 -3.279 -8.909 1.00 84.19 114 PHE A C 1
ATOM 878 O O . PHE A 1 114 ? 7.865 -4.128 -9.385 1.00 84.19 114 PHE A O 1
ATOM 885 N N . GLY A 1 115 ? 8.281 -2.001 -8.753 1.00 85.06 115 GLY A N 1
ATOM 886 C CA . GLY A 1 115 ? 6.999 -1.439 -9.151 1.00 85.06 115 GLY A CA 1
ATOM 887 C C . GLY A 1 115 ? 7.099 0.070 -9.348 1.00 85.06 115 GLY A C 1
ATOM 888 O O . GLY A 1 115 ? 8.018 0.718 -8.833 1.00 85.06 115 GLY A O 1
ATOM 889 N N . ASP A 1 116 ? 6.189 0.606 -10.147 1.00 82.00 116 ASP A N 1
ATOM 890 C CA . ASP A 1 116 ? 6.152 2.015 -10.536 1.00 82.00 116 ASP A CA 1
ATOM 891 C C . ASP A 1 116 ? 4.781 2.640 -10.260 1.00 82.00 116 ASP A C 1
ATOM 893 O O . ASP A 1 116 ? 4.724 3.778 -9.780 1.00 82.00 116 ASP A O 1
ATOM 897 N N . GLU A 1 117 ? 3.694 1.889 -10.506 1.00 84.25 117 GLU A N 1
ATOM 898 C CA . GLU A 1 117 ? 2.364 2.479 -10.667 1.00 84.25 117 GLU A CA 1
ATOM 899 C C . GLU A 1 117 ? 1.210 1.875 -9.827 1.00 84.25 117 GLU A C 1
ATOM 901 O O . GLU A 1 117 ? 0.115 1.637 -10.324 1.00 84.25 117 GLU A O 1
ATOM 906 N N . GLY A 1 118 ? 1.397 1.622 -8.528 1.00 88.88 118 GLY A N 1
ATOM 907 C CA . GLY A 1 118 ? 0.446 0.797 -7.764 1.00 88.88 118 GLY A CA 1
ATOM 908 C C . GLY A 1 118 ? -0.896 1.414 -7.315 1.00 88.88 118 GLY A C 1
ATOM 909 O O . GLY A 1 118 ? -1.011 2.614 -7.057 1.00 88.88 118 GLY A O 1
ATOM 910 N N . ASP A 1 119 ? -1.899 0.548 -7.113 1.00 93.88 119 ASP A N 1
ATOM 911 C CA . ASP A 1 119 ? -3.247 0.843 -6.587 1.00 93.88 119 ASP A CA 1
ATOM 912 C C . ASP A 1 119 ? -3.628 -0.102 -5.420 1.00 93.88 119 ASP A C 1
ATOM 914 O O . ASP A 1 119 ? -3.010 -1.150 -5.206 1.00 93.88 119 ASP A O 1
ATOM 918 N N . MET A 1 120 ? -4.631 0.276 -4.617 1.00 96.44 120 MET A N 1
ATOM 919 C CA . MET A 1 120 ? -5.015 -0.429 -3.388 1.00 96.44 120 MET A CA 1
ATOM 920 C C . MET A 1 120 ? -6.510 -0.731 -3.299 1.00 96.44 120 MET A C 1
ATOM 922 O O . MET A 1 120 ? -7.360 0.056 -3.704 1.00 96.44 120 MET A O 1
ATOM 926 N N . THR A 1 121 ? -6.856 -1.858 -2.674 1.00 97.19 121 THR A N 1
ATOM 927 C CA . THR A 1 121 ? -8.252 -2.218 -2.396 1.00 97.19 121 THR A CA 1
ATOM 928 C C . THR A 1 121 ? -8.407 -3.072 -1.138 1.00 97.19 121 THR A C 1
ATOM 930 O O . THR A 1 121 ? -7.444 -3.658 -0.651 1.00 97.19 121 THR A O 1
ATOM 933 N N . LEU A 1 122 ? -9.625 -3.142 -0.600 1.00 98.06 122 LEU A N 1
ATOM 934 C CA . LEU A 1 122 ? -9.985 -3.946 0.569 1.00 98.06 122 LEU A CA 1
ATOM 935 C C . LEU A 1 122 ? -11.053 -4.972 0.187 1.00 98.06 122 LEU A C 1
ATOM 937 O O . LEU A 1 122 ? -11.964 -4.646 -0.572 1.00 98.06 122 LEU A O 1
ATOM 941 N N . ASP A 1 123 ? -10.971 -6.184 0.737 1.00 98.00 123 ASP A N 1
ATOM 942 C CA . ASP A 1 123 ? -12.072 -7.155 0.680 1.00 98.00 123 ASP A CA 1
ATOM 943 C C . ASP A 1 123 ? -12.943 -7.147 1.954 1.00 98.00 123 ASP A C 1
ATOM 945 O O . ASP A 1 123 ? -12.638 -6.487 2.953 1.00 98.00 123 ASP A O 1
ATOM 949 N N . ASP A 1 124 ? -14.047 -7.901 1.939 1.00 97.88 124 ASP A N 1
ATOM 950 C CA . ASP A 1 124 ? -15.000 -7.965 3.060 1.00 97.88 124 ASP A CA 1
ATOM 951 C C . ASP A 1 124 ? -14.419 -8.693 4.288 1.00 97.88 124 ASP A C 1
ATOM 953 O O . ASP A 1 124 ? -14.963 -8.621 5.398 1.00 97.88 124 ASP A O 1
ATOM 957 N N . ALA A 1 125 ? -13.304 -9.399 4.095 1.00 98.19 125 ALA A N 1
ATOM 958 C CA . ALA A 1 125 ? -12.580 -10.138 5.110 1.00 98.19 125 ALA A CA 1
ATOM 959 C C . ALA A 1 125 ? -11.387 -9.353 5.674 1.00 98.19 125 ALA A C 1
ATOM 961 O O . ALA A 1 125 ? -10.533 -9.966 6.303 1.00 98.19 125 ALA A O 1
ATOM 962 N N . ASP A 1 126 ? -11.341 -8.025 5.542 1.00 98.19 126 ASP A N 1
ATOM 963 C CA . ASP A 1 126 ? -10.260 -7.164 6.052 1.00 98.19 126 ASP A CA 1
ATOM 964 C C . ASP A 1 126 ? -8.880 -7.455 5.454 1.00 98.19 126 ASP A C 1
ATOM 966 O O . ASP A 1 126 ? -7.867 -7.281 6.135 1.00 98.19 126 ASP A O 1
ATOM 970 N N . HIS A 1 127 ? -8.802 -7.926 4.214 1.00 98.31 127 HIS A N 1
ATOM 971 C CA . HIS A 1 127 ? -7.523 -7.957 3.519 1.00 98.31 127 HIS A CA 1
ATOM 972 C C . HIS A 1 127 ? -7.336 -6.675 2.720 1.00 98.31 127 HIS A C 1
ATOM 974 O O . HIS A 1 127 ? -8.163 -6.351 1.871 1.00 98.31 127 HIS A O 1
ATOM 980 N N . LEU A 1 128 ? -6.233 -5.977 2.979 1.00 98.12 128 LEU A N 1
ATOM 981 C CA . LEU A 1 128 ? -5.718 -4.919 2.120 1.00 98.12 128 LEU A CA 1
ATOM 982 C C . LEU A 1 128 ? -4.876 -5.567 1.027 1.00 98.12 128 LEU A C 1
ATOM 984 O O . LEU A 1 128 ? -3.939 -6.300 1.337 1.00 98.12 128 LEU A O 1
ATOM 988 N N . TYR A 1 129 ? -5.184 -5.256 -0.222 1.00 96.25 129 TYR A N 1
ATOM 989 C CA . TYR A 1 129 ? -4.378 -5.596 -1.382 1.00 96.25 129 TYR A CA 1
ATOM 990 C C . TYR A 1 129 ? -3.729 -4.331 -1.911 1.00 96.25 129 TYR A C 1
ATOM 992 O O . TYR A 1 129 ? -4.395 -3.311 -2.072 1.00 96.25 129 TYR A O 1
ATOM 1000 N N . PHE A 1 130 ? -2.446 -4.433 -2.203 1.00 94.94 130 PHE A N 1
ATOM 1001 C CA . PHE A 1 130 ? -1.674 -3.468 -2.958 1.00 94.94 130 PHE A CA 1
ATOM 1002 C C . PHE A 1 130 ? -1.167 -4.187 -4.195 1.00 94.94 130 PHE A C 1
ATOM 1004 O O . PHE A 1 130 ? -0.538 -5.245 -4.090 1.00 94.94 130 PHE A O 1
ATOM 1011 N N . VAL A 1 131 ? -1.524 -3.652 -5.352 1.00 91.69 131 VAL A N 1
ATOM 1012 C CA . VAL A 1 131 ? -1.083 -4.174 -6.636 1.00 91.69 131 VAL A CA 1
ATOM 1013 C C . VAL A 1 131 ? -0.215 -3.119 -7.262 1.00 91.69 131 VAL A C 1
ATOM 1015 O O . VAL A 1 131 ? -0.691 -2.017 -7.508 1.00 91.69 131 VAL A O 1
ATOM 1018 N N . ASP A 1 132 ? 1.043 -3.464 -7.471 1.00 89.38 132 ASP A N 1
ATOM 1019 C CA . ASP A 1 132 ? 2.053 -2.566 -8.003 1.00 89.38 132 ASP A CA 1
ATOM 1020 C C . ASP A 1 132 ? 2.531 -3.110 -9.339 1.00 89.38 132 ASP A C 1
ATOM 1022 O O . ASP A 1 132 ? 2.862 -4.293 -9.436 1.00 89.38 132 ASP A O 1
ATOM 1026 N N . THR A 1 133 ? 2.505 -2.276 -10.368 1.00 81.56 133 THR A N 1
ATOM 1027 C CA . THR A 1 133 ? 2.811 -2.691 -11.736 1.00 81.56 133 THR A CA 1
ATOM 1028 C C . THR A 1 133 ? 4.199 -2.229 -12.117 1.00 81.56 133 THR A C 1
ATOM 1030 O O . THR A 1 133 ? 4.676 -1.172 -11.696 1.00 81.56 133 THR A O 1
ATOM 1033 N N . ASN A 1 134 ? 4.854 -3.040 -12.931 1.00 75.00 134 ASN A N 1
ATOM 1034 C CA . ASN A 1 134 ? 5.921 -2.591 -13.793 1.00 75.00 134 ASN A CA 1
ATOM 1035 C C . ASN A 1 134 ? 5.845 -3.369 -15.106 1.00 75.0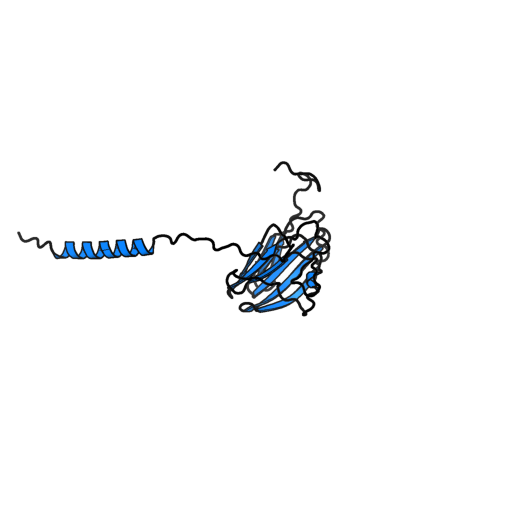0 134 ASN A C 1
ATOM 1037 O O . ASN A 1 134 ? 5.508 -4.547 -15.101 1.00 75.00 134 ASN A O 1
ATOM 1041 N N . VAL A 1 135 ? 6.278 -2.743 -16.203 1.00 63.91 135 VAL A N 1
ATOM 1042 C CA . VAL A 1 135 ? 6.427 -3.307 -17.562 1.00 63.91 135 VAL A CA 1
ATOM 1043 C C . VAL A 1 135 ? 6.785 -4.818 -17.639 1.00 63.91 135 VAL A C 1
ATOM 1045 O O . VAL A 1 135 ? 6.407 -5.523 -18.576 1.00 63.91 135 VAL A O 1
ATOM 1048 N N . ALA A 1 136 ? 7.558 -5.357 -16.692 1.00 65.50 136 ALA A N 1
ATOM 1049 C CA . ALA A 1 136 ? 7.887 -6.783 -16.656 1.00 65.50 136 ALA A CA 1
ATOM 1050 C C . ALA A 1 136 ? 6.887 -7.678 -15.891 1.00 65.50 136 ALA A C 1
ATOM 1052 O O . ALA A 1 136 ? 6.630 -8.789 -16.357 1.00 65.50 136 ALA A O 1
ATOM 1053 N N . ASP A 1 137 ? 6.362 -7.232 -14.746 1.00 72.94 137 ASP A N 1
ATOM 1054 C CA . ASP A 1 137 ? 5.590 -8.040 -13.795 1.00 72.94 137 ASP A CA 1
ATOM 1055 C C . ASP A 1 137 ? 4.667 -7.165 -12.920 1.00 72.94 137 ASP A C 1
ATOM 1057 O O . ASP A 1 137 ? 5.021 -6.050 -12.542 1.00 72.94 137 ASP A O 1
ATOM 1061 N N . ASP A 1 138 ? 3.529 -7.729 -12.503 1.00 82.88 138 ASP A N 1
ATOM 1062 C CA . ASP A 1 138 ? 2.655 -7.137 -11.484 1.00 82.88 138 ASP A CA 1
ATOM 1063 C C . ASP A 1 138 ? 2.905 -7.802 -10.130 1.00 82.88 138 ASP A C 1
ATOM 1065 O O . ASP A 1 138 ? 2.843 -9.027 -10.016 1.00 82.88 138 ASP A O 1
ATOM 1069 N N . THR A 1 139 ? 3.112 -7.034 -9.069 1.00 87.94 139 THR A N 1
ATOM 1070 C CA . THR A 1 139 ? 3.258 -7.565 -7.711 1.00 87.94 139 THR A CA 1
ATOM 1071 C C . THR A 1 139 ? 1.964 -7.411 -6.933 1.00 87.94 139 THR A C 1
ATOM 1073 O O . THR A 1 139 ? 1.421 -6.319 -6.817 1.00 87.94 139 THR A O 1
ATOM 1076 N N . PHE A 1 140 ? 1.487 -8.506 -6.340 1.00 90.75 140 PHE A N 1
ATOM 1077 C CA . PHE A 1 140 ? 0.355 -8.492 -5.418 1.00 90.75 140 PHE A CA 1
ATOM 1078 C C . PHE A 1 140 ? 0.866 -8.677 -3.997 1.00 90.75 140 PHE A C 1
ATOM 1080 O O . PHE A 1 140 ? 1.328 -9.762 -3.620 1.00 90.75 140 PHE A O 1
ATOM 1087 N N . THR A 1 141 ? 0.708 -7.632 -3.199 1.00 93.38 141 THR A N 1
ATOM 1088 C CA . THR A 1 141 ? 1.000 -7.630 -1.772 1.00 93.38 141 THR A CA 1
ATOM 1089 C C . THR A 1 141 ? -0.307 -7.572 -0.991 1.00 93.38 141 THR A C 1
ATOM 1091 O O . THR A 1 141 ? -1.207 -6.799 -1.310 1.00 93.38 141 THR A O 1
ATOM 1094 N N . ARG A 1 142 ? -0.449 -8.429 0.022 1.00 95.06 142 ARG A N 1
ATOM 1095 C CA . ARG A 1 142 ? -1.658 -8.543 0.839 1.00 95.06 142 ARG A CA 1
ATOM 1096 C C . ARG A 1 142 ? -1.338 -8.506 2.322 1.00 95.06 142 ARG A C 1
ATOM 1098 O O . ARG A 1 142 ? -0.616 -9.372 2.823 1.00 95.06 142 ARG A O 1
ATOM 1105 N N . TRP A 1 143 ? -2.006 -7.608 3.035 1.00 97.69 143 TRP A N 1
ATOM 1106 C CA . TRP A 1 143 ? -2.040 -7.587 4.493 1.00 97.69 143 TRP A CA 1
ATOM 1107 C C . TRP A 1 143 ? -3.409 -7.983 5.019 1.00 97.69 143 TRP A C 1
ATOM 1109 O O . TRP A 1 143 ? -4.434 -7.602 4.462 1.00 97.69 143 TRP A O 1
ATOM 1119 N N . LYS A 1 144 ? -3.431 -8.669 6.158 1.00 97.88 144 LYS A N 1
ATOM 1120 C CA . LYS A 1 144 ? -4.612 -8.766 7.011 1.00 97.88 144 LYS A CA 1
ATOM 1121 C C . LYS A 1 144 ? -4.671 -7.554 7.931 1.00 97.88 144 LYS A C 1
ATOM 1123 O O . LYS A 1 144 ? -3.719 -7.307 8.670 1.00 97.88 144 LYS A O 1
ATOM 1128 N N . VAL A 1 145 ? -5.790 -6.840 7.949 1.00 98.25 145 VAL A N 1
ATOM 1129 C CA . VAL A 1 145 ? -6.058 -5.809 8.950 1.00 98.25 145 VAL A CA 1
ATOM 1130 C C . VAL A 1 145 ? -6.681 -6.445 10.193 1.00 98.25 145 VAL A C 1
ATOM 1132 O O . VAL A 1 145 ? -7.701 -7.131 10.125 1.00 98.25 145 VAL A O 1
ATOM 1135 N N . ASN A 1 146 ? -6.057 -6.209 11.346 1.00 97.94 146 ASN A N 1
ATOM 1136 C CA . ASN A 1 146 ? -6.458 -6.770 12.640 1.00 97.94 146 ASN A CA 1
ATOM 1137 C C . ASN A 1 146 ? -7.131 -5.735 13.559 1.00 97.94 146 ASN A C 1
ATOM 1139 O O . ASN A 1 146 ? -7.663 -6.093 14.610 1.00 97.94 146 ASN A O 1
ATOM 1143 N N . GLY A 1 147 ? -7.087 -4.453 13.191 1.00 98.00 147 GLY A N 1
ATOM 1144 C CA 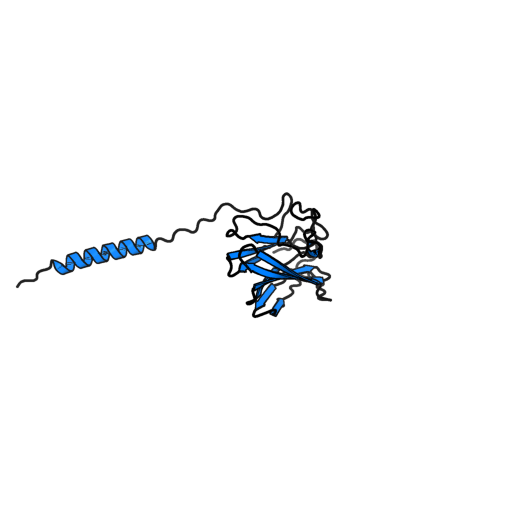. GLY A 1 147 ? -7.656 -3.346 13.952 1.00 98.00 147 GLY A CA 1
ATOM 1145 C C . GLY A 1 147 ? -7.013 -2.008 13.591 1.00 98.00 147 GLY A C 1
ATOM 1146 O O . GLY A 1 147 ? -6.227 -1.908 12.648 1.00 98.00 147 GLY A O 1
ATOM 1147 N N . LEU A 1 148 ? -7.319 -0.966 14.367 1.00 98.00 148 LEU A N 1
ATOM 1148 C CA . LEU A 1 148 ? -6.747 0.367 14.165 1.00 98.00 148 LEU A CA 1
ATOM 1149 C C . LEU A 1 148 ? -5.214 0.334 14.328 1.00 98.00 148 LEU A C 1
ATOM 1151 O O . LEU A 1 148 ? -4.697 -0.060 15.371 1.00 98.00 148 LEU A O 1
ATOM 1155 N N . GLY A 1 149 ? -4.493 0.734 13.285 1.00 96.25 149 GLY A N 1
ATOM 1156 C CA . GLY A 1 149 ? -3.035 0.740 13.171 1.00 96.25 149 GLY A CA 1
ATOM 1157 C C . GLY A 1 149 ? -2.380 -0.642 13.134 1.00 96.25 149 GLY A C 1
ATOM 1158 O O . GLY A 1 149 ? -1.156 -0.720 13.208 1.00 96.25 149 GLY A O 1
ATOM 1159 N N . SER A 1 150 ? -3.162 -1.725 13.064 1.00 96.25 150 SER A N 1
ATOM 1160 C CA . SER A 1 150 ? -2.661 -3.093 13.191 1.00 96.25 150 SER A CA 1
ATOM 1161 C C . SER A 1 150 ? -2.919 -3.892 11.922 1.00 96.25 150 SER A C 1
ATOM 1163 O O . SER A 1 150 ? -4.063 -4.203 11.588 1.00 96.25 150 SER A O 1
ATOM 1165 N N . VAL A 1 151 ? -1.833 -4.262 11.248 1.00 96.62 151 VAL A N 1
ATOM 1166 C CA . VAL A 1 151 ? -1.838 -5.086 10.039 1.00 96.62 151 VAL A CA 1
ATOM 1167 C C . VAL A 1 151 ? -0.818 -6.215 10.157 1.00 96.62 151 VAL A C 1
ATOM 1169 O O . VAL A 1 151 ? 0.102 -6.154 10.971 1.00 96.62 151 VAL A O 1
ATOM 1172 N N . THR A 1 152 ? -0.975 -7.268 9.368 1.00 95.81 152 THR A N 1
ATOM 1173 C CA . THR A 1 152 ? -0.001 -8.359 9.253 1.00 95.81 152 THR A CA 1
ATOM 1174 C C . THR A 1 152 ? 0.179 -8.694 7.788 1.00 95.81 152 THR A C 1
ATOM 1176 O O . THR A 1 152 ? -0.804 -9.013 7.123 1.00 95.81 152 THR A O 1
ATOM 1179 N N . LEU A 1 153 ? 1.413 -8.618 7.283 1.00 95.00 153 LEU A N 1
ATOM 1180 C CA . LEU A 1 153 ? 1.699 -9.037 5.916 1.00 95.00 153 LEU A CA 1
ATOM 1181 C C . LEU A 1 153 ? 1.485 -10.549 5.798 1.00 95.00 153 LEU A C 1
ATOM 1183 O O . LEU A 1 153 ? 2.056 -11.321 6.567 1.00 95.00 153 LEU A O 1
ATOM 1187 N N . GLU A 1 154 ? 0.656 -10.970 4.847 1.00 93.94 154 GLU A N 1
ATOM 1188 C CA . GLU A 1 154 ? 0.353 -12.385 4.625 1.00 93.94 154 GLU A CA 1
ATOM 1189 C C . GLU A 1 154 ? 1.054 -12.936 3.386 1.00 93.94 154 GLU A C 1
ATOM 1191 O O . GLU A 1 154 ? 1.538 -14.067 3.401 1.00 93.94 154 GLU A O 1
ATOM 1196 N N . THR A 1 155 ? 1.106 -12.161 2.301 1.00 90.94 155 THR A N 1
ATOM 1197 C CA . THR A 1 155 ? 1.792 -12.573 1.075 1.00 90.94 155 THR A CA 1
ATOM 1198 C C . THR A 1 155 ? 2.236 -11.367 0.260 1.00 90.94 155 THR A C 1
ATOM 1200 O O . THR A 1 155 ? 1.508 -10.391 0.146 1.00 90.94 155 THR A O 1
ATOM 1203 N N . THR A 1 156 ? 3.416 -11.488 -0.334 1.00 90.38 156 THR A N 1
ATOM 1204 C CA . THR A 1 156 ? 3.896 -10.704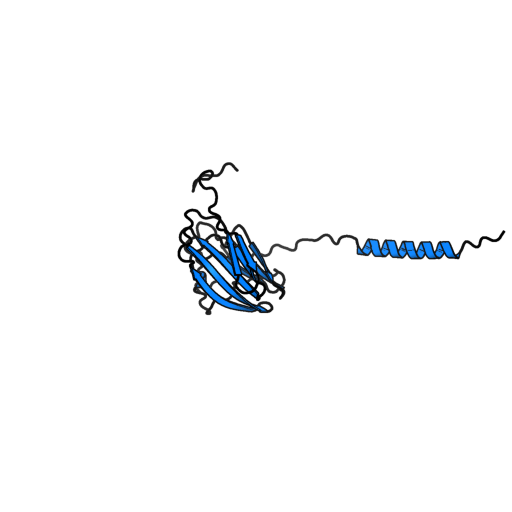 -1.472 1.00 90.38 156 THR A CA 1
ATOM 1205 C C . THR A 1 156 ? 4.276 -11.716 -2.531 1.00 90.38 156 THR A C 1
ATOM 1207 O O . THR A 1 156 ? 4.947 -12.706 -2.218 1.00 90.38 156 THR A O 1
ATOM 1210 N N . ARG A 1 157 ? 3.805 -11.526 -3.759 1.00 85.19 157 ARG A N 1
ATOM 1211 C CA . ARG A 1 157 ? 4.201 -12.378 -4.877 1.00 85.19 157 ARG A CA 1
ATOM 1212 C C . ARG A 1 157 ? 4.112 -11.624 -6.203 1.00 85.19 157 ARG A C 1
ATOM 1214 O O . ARG A 1 157 ? 3.096 -10.961 -6.426 1.00 85.19 157 ARG A O 1
ATOM 1221 N N . PRO A 1 158 ? 5.093 -11.797 -7.100 1.00 76.00 158 PRO A N 1
ATOM 1222 C CA . PRO A 1 158 ? 4.926 -11.414 -8.491 1.00 76.00 158 PRO A CA 1
ATOM 1223 C C . PRO A 1 158 ? 3.864 -12.307 -9.148 1.00 76.00 158 PRO A C 1
ATOM 1225 O O . PRO A 1 158 ? 3.764 -13.513 -8.875 1.00 76.00 158 PRO A O 1
ATOM 1228 N N . LEU A 1 159 ? 3.054 -11.722 -10.021 1.00 62.00 159 LEU A N 1
ATOM 1229 C CA . LEU A 1 159 ? 2.109 -12.416 -10.875 1.00 62.00 159 LEU A CA 1
ATOM 1230 C C . LEU A 1 159 ? 2.828 -12.853 -12.157 1.00 62.00 159 LEU A C 1
ATOM 1232 O O . LEU A 1 159 ? 2.994 -12.094 -13.104 1.00 62.00 159 LEU A O 1
ATOM 1236 N N . ILE A 1 160 ? 3.214 -14.127 -12.194 1.00 50.41 160 ILE A N 1
ATOM 1237 C CA . ILE A 1 160 ? 3.778 -14.784 -13.380 1.00 50.41 160 ILE A CA 1
ATOM 1238 C C . ILE A 1 160 ? 2.705 -14.909 -14.485 1.00 50.41 160 ILE A C 1
ATOM 1240 O O . ILE A 1 160 ? 1.676 -15.542 -14.234 1.00 50.41 160 ILE A O 1
ATOM 1244 N N . PRO A 1 161 ? 2.983 -14.545 -15.750 1.00 54.44 161 PRO A N 1
ATOM 1245 C CA . PRO A 1 161 ? 3.539 -13.295 -16.249 1.00 54.44 161 PRO A CA 1
ATOM 1246 C C . PRO A 1 161 ? 2.384 -12.406 -16.753 1.00 54.44 161 PRO A C 1
ATOM 1248 O O . PRO A 1 161 ? 1.775 -12.695 -17.788 1.00 54.44 161 PRO A O 1
ATOM 1251 N N . ALA A 1 162 ? 2.075 -11.329 -16.043 1.00 57.00 162 ALA A N 1
ATOM 1252 C CA . ALA A 1 162 ? 1.180 -10.289 -16.543 1.00 57.00 162 ALA A CA 1
ATOM 1253 C C . ALA A 1 162 ? 1.993 -9.230 -17.299 1.00 57.00 162 ALA A C 1
ATOM 1255 O O . ALA A 1 162 ? 1.957 -8.066 -16.944 1.00 57.00 162 ALA A O 1
ATOM 1256 N N . VAL A 1 163 ? 2.780 -9.652 -18.302 1.00 57.84 163 VAL A N 1
ATOM 1257 C CA . VAL A 1 163 ? 3.651 -8.737 -19.061 1.00 57.84 163 VAL A CA 1
ATOM 1258 C C . VAL A 1 163 ? 2.810 -7.593 -19.607 1.00 57.84 163 VAL A C 1
ATOM 1260 O O . VAL A 1 163 ? 1.994 -7.810 -20.509 1.00 57.84 163 VAL A O 1
ATOM 1263 N N . GLN A 1 164 ? 3.063 -6.403 -19.076 1.00 63.22 164 GLN A N 1
ATOM 1264 C CA . GLN A 1 164 ? 2.515 -5.159 -19.575 1.00 63.22 164 GLN A CA 1
ATOM 1265 C C . GLN A 1 164 ? 3.579 -4.510 -20.430 1.00 63.22 164 GLN A C 1
ATOM 1267 O O . GLN A 1 164 ? 4.597 -4.038 -19.945 1.00 63.22 164 GLN A O 1
ATOM 1272 N N . PHE A 1 165 ? 3.417 -4.522 -21.747 1.00 61.06 165 PHE A N 1
ATOM 1273 C CA . PHE A 1 165 ? 4.454 -3.943 -22.606 1.00 61.06 165 PHE A CA 1
ATOM 1274 C C . PHE A 1 165 ? 4.552 -2.423 -22.443 1.00 61.06 165 PHE A C 1
ATOM 1276 O O . PHE A 1 165 ? 5.503 -1.813 -22.947 1.00 61.06 165 PHE A O 1
ATOM 1283 N N . VAL A 1 166 ? 3.573 -1.824 -21.767 1.00 66.31 166 VAL A N 1
ATOM 1284 C CA . VAL A 1 166 ? 3.485 -0.405 -21.497 1.00 66.31 166 VAL A CA 1
ATOM 1285 C C . VAL A 1 166 ? 2.909 -0.168 -20.098 1.00 66.31 166 VAL A C 1
ATOM 1287 O O . VAL A 1 166 ? 1.966 -0.833 -19.693 1.00 66.31 166 VAL A O 1
ATOM 1290 N N . ASP A 1 167 ? 3.492 0.794 -19.384 1.00 64.12 167 ASP A N 1
ATOM 1291 C CA . ASP A 1 167 ? 3.146 1.115 -17.994 1.00 64.12 167 ASP A CA 1
ATOM 1292 C C . ASP A 1 167 ? 2.050 2.189 -17.913 1.00 64.12 167 ASP A C 1
ATOM 1294 O O . ASP A 1 167 ? 2.189 3.267 -18.527 1.00 64.12 167 ASP A O 1
ATOM 1298 N N . ASP A 1 168 ? 0.985 1.865 -17.178 1.00 73.38 168 ASP A N 1
ATOM 1299 C CA . ASP A 1 168 ? 0.024 2.800 -16.594 1.00 73.38 168 ASP A CA 1
ATOM 1300 C C . ASP A 1 168 ? -0.671 2.143 -15.373 1.00 73.38 168 ASP A C 1
ATOM 1302 O O . ASP A 1 168 ? -0.849 0.922 -15.316 1.00 73.38 168 ASP A O 1
ATOM 1306 N N . ARG A 1 169 ? -1.121 2.945 -14.407 1.00 81.62 169 ARG A N 1
ATOM 1307 C CA . ARG A 1 169 ? -1.727 2.478 -13.155 1.00 81.62 169 ARG A CA 1
ATOM 1308 C C . ARG A 1 169 ? -2.862 1.475 -13.389 1.00 81.62 169 ARG A C 1
ATOM 1310 O O . ARG A 1 169 ? -3.817 1.797 -14.112 1.00 81.62 169 ARG A O 1
ATOM 1317 N N . PRO A 1 170 ? -2.879 0.325 -12.686 1.00 85.19 170 PRO A N 1
ATOM 1318 C CA . PRO A 1 170 ? -4.012 -0.575 -12.730 1.00 85.19 170 PRO A CA 1
ATOM 1319 C C . PRO A 1 170 ? -5.186 -0.007 -11.930 1.00 85.19 170 PRO A C 1
ATOM 1321 O O . PRO A 1 170 ? -5.027 0.803 -11.017 1.00 85.19 170 PRO A O 1
ATOM 1324 N N . TRP A 1 171 ? -6.380 -0.526 -12.198 1.00 89.12 171 TRP A N 1
ATOM 1325 C CA . TRP A 1 171 ? -7.506 -0.376 -11.280 1.00 89.12 171 TRP A CA 1
ATOM 1326 C C . TRP A 1 171 ? -7.783 -1.685 -10.571 1.00 89.12 171 TRP A C 1
ATOM 1328 O O . TRP A 1 171 ? -7.993 -2.723 -11.213 1.00 89.12 171 TRP A O 1
ATOM 1338 N N . VAL A 1 172 ? -7.835 -1.627 -9.242 1.00 92.44 172 VAL A N 1
ATOM 1339 C CA . VAL A 1 172 ? -8.121 -2.802 -8.423 1.00 92.44 172 VAL A CA 1
ATOM 1340 C C . VAL A 1 172 ? -9.370 -2.632 -7.578 1.00 92.44 172 VAL A C 1
ATOM 1342 O O . VAL A 1 172 ? -9.651 -1.591 -6.989 1.00 92.44 172 VAL A O 1
ATOM 1345 N N . THR A 1 173 ? -10.154 -3.700 -7.499 1.00 95.69 173 THR A N 1
ATOM 1346 C CA . THR A 1 173 ? -11.267 -3.796 -6.556 1.00 95.69 173 THR A CA 1
ATOM 1347 C C . THR A 1 173 ? -11.337 -5.201 -5.986 1.00 95.69 173 THR A C 1
ATOM 1349 O O . THR A 1 173 ? -10.999 -6.167 -6.670 1.00 95.69 173 THR A O 1
ATOM 1352 N N . ALA A 1 174 ? -11.753 -5.340 -4.733 1.00 96.56 174 ALA A N 1
ATOM 1353 C CA . ALA A 1 174 ? -11.894 -6.632 -4.087 1.00 96.56 174 ALA A CA 1
ATOM 1354 C C . ALA A 1 174 ? -13.257 -6.772 -3.405 1.00 96.56 174 ALA A C 1
ATOM 1356 O O . ALA A 1 174 ? -13.944 -5.794 -3.118 1.00 96.56 174 ALA A O 1
ATOM 1357 N N . HIS A 1 175 ? -13.677 -8.017 -3.201 1.00 96.62 175 HIS A N 1
ATOM 1358 C CA . HIS A 1 175 ? -14.921 -8.342 -2.509 1.00 96.62 175 HIS A CA 1
ATOM 1359 C C . HIS A 1 175 ? -14.833 -9.717 -1.844 1.00 96.62 175 HIS A C 1
ATOM 1361 O O . HIS A 1 175 ? -13.946 -10.519 -2.139 1.00 96.62 175 HIS A O 1
ATOM 1367 N N . GLY A 1 176 ? -15.776 -10.025 -0.955 1.00 96.81 176 GLY A N 1
ATOM 1368 C CA . GLY A 1 176 ? -15.826 -11.312 -0.277 1.00 96.81 176 GLY A CA 1
ATOM 1369 C C . GLY A 1 176 ? -14.555 -11.595 0.523 1.00 96.81 176 GLY A C 1
ATOM 1370 O O . GLY A 1 176 ? -14.033 -10.733 1.221 1.00 96.81 176 GLY A O 1
ATOM 1371 N N . ASN A 1 177 ? -14.065 -12.829 0.438 1.00 96.62 177 ASN A N 1
ATOM 1372 C CA . ASN A 1 177 ? -12.852 -13.261 1.122 1.00 96.62 177 ASN A CA 1
ATOM 1373 C C . ASN A 1 177 ? -11.844 -13.758 0.086 1.00 96.62 177 ASN A C 1
ATOM 1375 O O . ASN A 1 177 ? -11.958 -14.893 -0.381 1.00 96.62 177 ASN A O 1
ATOM 1379 N N . GLY A 1 178 ? -10.881 -12.916 -0.287 1.00 94.56 178 GLY A N 1
ATOM 1380 C CA . GLY A 1 178 ? -9.818 -13.316 -1.206 1.00 94.56 178 GLY A CA 1
ATOM 1381 C C . GLY A 1 178 ? -10.075 -13.051 -2.688 1.00 94.56 178 GLY A C 1
ATOM 1382 O O . GLY A 1 178 ? -9.284 -13.519 -3.506 1.00 94.56 178 GLY A O 1
ATOM 1383 N N . HIS A 1 179 ? -11.164 -12.372 -3.066 1.00 94.62 179 HIS A N 1
ATOM 1384 C CA . HIS A 1 179 ? -11.474 -12.131 -4.477 1.00 94.62 179 HIS A CA 1
ATOM 1385 C C . HIS A 1 179 ? -11.032 -10.729 -4.880 1.00 94.62 179 HIS A C 1
ATOM 1387 O O . HIS A 1 179 ? -11.596 -9.743 -4.412 1.00 94.62 179 HIS A O 1
ATOM 1393 N N . VAL A 1 180 ? -10.057 -10.660 -5.784 1.00 93.12 180 VAL A N 1
ATOM 1394 C CA . VAL A 1 180 ? -9.515 -9.415 -6.333 1.00 93.12 180 VAL A CA 1
ATOM 1395 C C . VAL A 1 180 ? -9.774 -9.391 -7.833 1.00 93.12 180 VAL A C 1
ATOM 1397 O O . VAL A 1 180 ? -9.455 -10.348 -8.539 1.00 93.12 180 VAL A O 1
ATOM 1400 N N . PHE A 1 181 ? -10.349 -8.298 -8.311 1.00 92.62 181 PHE A N 1
ATOM 1401 C CA . PHE A 1 181 ? -10.451 -7.971 -9.722 1.00 92.62 181 PHE A CA 1
ATOM 1402 C C . PHE A 1 181 ? -9.360 -6.968 -10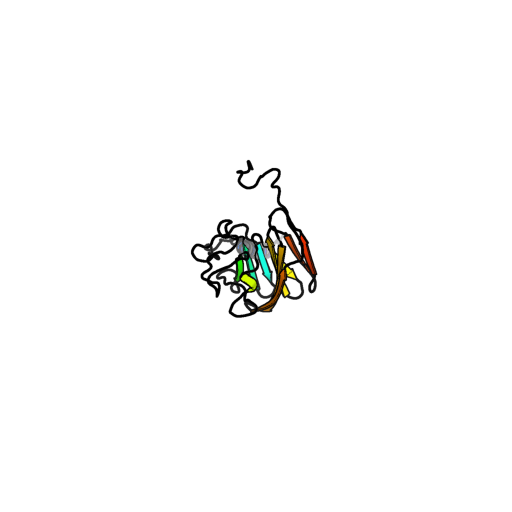.061 1.00 92.62 181 PHE A C 1
ATOM 1404 O O . PHE A 1 181 ? -9.258 -5.910 -9.441 1.00 92.62 181 PHE A O 1
ATOM 1411 N N . TYR A 1 182 ? -8.563 -7.333 -11.053 1.00 89.19 182 TYR A N 1
ATOM 1412 C CA . TYR A 1 182 ? -7.461 -6.545 -11.563 1.00 89.19 182 TYR A CA 1
ATOM 1413 C C . TYR A 1 182 ? -7.771 -6.127 -12.994 1.00 89.19 182 TYR A C 1
ATOM 1415 O O . TYR A 1 182 ? -8.088 -6.974 -13.836 1.00 89.19 182 TYR A O 1
ATOM 1423 N N . PHE A 1 183 ? -7.679 -4.830 -13.252 1.00 86.44 183 PHE A N 1
ATOM 1424 C CA . PHE A 1 183 ? -7.789 -4.255 -14.581 1.00 86.44 183 PHE A CA 1
ATOM 1425 C C . PHE A 1 183 ? -6.468 -3.566 -14.902 1.00 86.44 183 PHE A C 1
ATOM 1427 O O . PHE A 1 183 ? -6.221 -2.457 -14.433 1.00 86.44 183 PHE A O 1
ATOM 1434 N N . GLY A 1 184 ? -5.629 -4.248 -15.681 1.00 80.69 184 GLY A N 1
ATOM 1435 C CA . GLY A 1 184 ? -4.398 -3.669 -16.206 1.00 80.69 184 GLY A CA 1
ATOM 1436 C C . GLY A 1 184 ? -4.705 -2.550 -17.198 1.00 80.69 184 GLY A C 1
ATOM 1437 O O . GLY A 1 184 ? -5.616 -2.680 -18.025 1.00 80.69 184 GLY A O 1
ATOM 1438 N N . ASN A 1 185 ? -3.956 -1.459 -17.095 1.00 74.50 185 ASN A N 1
ATOM 1439 C CA . ASN A 1 185 ? -4.007 -0.332 -18.007 1.00 74.50 185 ASN A CA 1
ATOM 1440 C C . ASN A 1 185 ? -2.631 -0.212 -18.664 1.00 74.50 185 ASN A C 1
ATOM 1442 O O . ASN A 1 185 ? -1.628 -0.132 -17.981 1.00 74.50 185 ASN A O 1
ATOM 1446 N N . GLU A 1 186 ? -2.579 -0.216 -19.991 1.00 71.19 186 GLU A N 1
ATOM 1447 C CA . GLU A 1 186 ? -1.306 -0.131 -20.725 1.00 71.19 186 GLU A CA 1
ATOM 1448 C C . GLU A 1 186 ? -1.019 1.315 -21.172 1.00 71.19 186 GLU A C 1
ATOM 1450 O O . GLU A 1 186 ? -0.088 1.572 -21.928 1.00 71.19 186 GLU A O 1
ATOM 1455 N N . GLY A 1 187 ? -1.860 2.284 -20.796 1.00 66.06 187 GLY A N 1
ATOM 1456 C CA . GLY A 1 187 ? -1.784 3.652 -21.306 1.00 66.06 187 GLY A CA 1
ATOM 1457 C C . GLY A 1 187 ? -1.883 3.750 -22.843 1.00 66.06 187 GLY A C 1
ATOM 1458 O O . GLY A 1 187 ? -2.011 2.767 -23.575 1.00 66.06 187 GLY A O 1
ATOM 1459 N N . ASP A 1 188 ? -1.8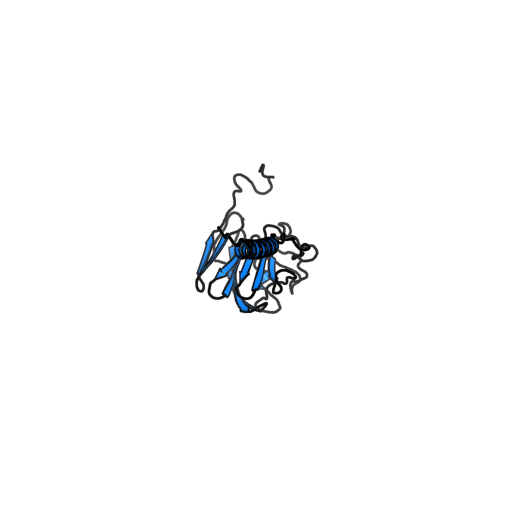30 4.972 -23.383 1.00 61.97 188 ASP A N 1
ATOM 1460 C CA . ASP A 1 188 ? -1.730 5.210 -24.834 1.00 61.97 188 ASP A CA 1
ATOM 1461 C C . ASP A 1 188 ? -0.388 5.856 -25.185 1.00 61.97 188 ASP A C 1
ATOM 1463 O O . ASP A 1 188 ? -0.271 7.077 -25.309 1.00 61.97 188 ASP A O 1
ATOM 1467 N N . LYS A 1 189 ? 0.650 5.039 -25.388 1.00 58.25 189 LYS A N 1
ATOM 1468 C CA . LYS A 1 189 ? 1.948 5.543 -25.872 1.00 58.25 189 LYS A CA 1
ATOM 1469 C C . LYS A 1 189 ? 2.060 5.566 -27.402 1.00 58.25 189 LYS A C 1
ATOM 1471 O O . LYS A 1 189 ? 3.112 5.933 -27.923 1.00 58.25 189 LYS A O 1
ATOM 1476 N N . VAL A 1 190 ? 1.004 5.200 -28.141 1.00 59.75 190 VAL A N 1
ATOM 1477 C CA . VAL A 1 190 ? 0.955 5.399 -29.603 1.00 59.75 190 VAL A CA 1
ATOM 1478 C C . VAL A 1 190 ? 0.698 6.875 -29.896 1.00 59.75 190 VAL A C 1
ATOM 1480 O O . VAL A 1 190 ? 1.373 7.462 -30.741 1.00 59.75 190 VAL A O 1
ATOM 1483 N N . THR A 1 191 ? -0.226 7.486 -29.153 1.00 55.75 191 THR A N 1
ATOM 1484 C CA . THR A 1 191 ? -0.486 8.931 -29.195 1.00 55.75 191 THR A CA 1
ATOM 1485 C C . THR A 1 191 ? 0.545 9.719 -28.379 1.00 55.75 191 THR A C 1
ATOM 1487 O O . THR A 1 191 ? 0.885 10.842 -28.757 1.00 55.75 191 THR A O 1
ATOM 1490 N N . TYR A 1 192 ? 1.111 9.119 -27.320 1.00 58.25 192 TYR A N 1
ATOM 1491 C CA . TYR A 1 192 ? 2.132 9.732 -26.457 1.00 58.25 192 TYR A CA 1
ATOM 1492 C C . TYR A 1 192 ? 3.426 8.902 -26.364 1.00 58.25 192 TYR A C 1
ATOM 1494 O O . TYR A 1 192 ? 3.693 8.285 -25.328 1.00 58.25 192 TYR A O 1
ATOM 1502 N N . PRO A 1 193 ? 4.253 8.867 -27.427 1.00 58.09 193 PRO A N 1
ATOM 1503 C CA . PRO A 1 193 ? 5.504 8.116 -27.421 1.00 58.09 193 PRO A CA 1
ATOM 1504 C C . PRO A 1 193 ? 6.389 8.464 -26.221 1.00 58.09 193 PRO A C 1
ATOM 1506 O O . PRO A 1 193 ? 6.542 9.636 -25.865 1.00 58.09 193 PRO A O 1
ATOM 1509 N N . LEU A 1 194 ? 7.020 7.446 -25.630 1.00 51.34 194 LEU A N 1
ATOM 1510 C CA . LEU A 1 194 ? 7.978 7.607 -24.533 1.00 51.34 194 LEU A CA 1
ATOM 1511 C C . LEU A 1 194 ? 9.005 8.707 -24.858 1.00 51.34 194 LEU A C 1
ATOM 1513 O O . LEU A 1 194 ? 9.681 8.662 -25.885 1.00 51.34 194 LEU A O 1
ATOM 1517 N N . GLY A 1 195 ? 9.111 9.707 -23.979 1.00 53.12 195 GLY A N 1
ATOM 1518 C CA . GLY A 1 195 ? 10.029 10.839 -24.148 1.00 53.12 195 GLY A CA 1
ATOM 1519 C C . GLY A 1 195 ? 9.527 11.969 -25.057 1.00 53.12 195 GLY A C 1
ATOM 1520 O O . GLY A 1 195 ? 10.286 12.898 -25.330 1.00 53.12 195 GLY A O 1
ATOM 1521 N N . THR A 1 196 ? 8.269 11.934 -25.506 1.00 51.69 196 THR A N 1
ATOM 1522 C CA . THR A 1 196 ? 7.631 13.063 -26.198 1.00 51.69 196 THR A CA 1
ATOM 1523 C C . THR A 1 196 ? 6.604 13.744 -25.300 1.00 51.69 196 THR A C 1
ATOM 1525 O O . THR A 1 196 ? 5.842 13.095 -24.588 1.00 51.69 196 THR A O 1
ATOM 1528 N N . GLN A 1 197 ? 6.606 15.077 -25.300 1.00 48.50 197 GLN A N 1
ATOM 1529 C CA . GLN A 1 197 ? 5.612 15.858 -24.577 1.00 48.50 197 GLN A CA 1
ATOM 1530 C C . GLN A 1 197 ? 4.275 15.722 -25.310 1.00 48.50 197 GLN A C 1
ATOM 1532 O O . GLN A 1 197 ? 4.142 16.163 -26.452 1.00 48.50 197 GLN A O 1
ATOM 1537 N N . GLY A 1 198 ? 3.302 15.089 -24.662 1.00 53.25 198 GLY A N 1
ATOM 1538 C CA . GLY A 1 198 ? 1.953 14.990 -25.194 1.00 53.25 198 GLY A CA 1
ATOM 1539 C C . GLY A 1 198 ? 1.302 16.355 -25.362 1.00 53.25 198 GLY A C 1
ATOM 1540 O O . GLY A 1 198 ? 1.454 17.227 -24.511 1.00 53.25 198 GLY A O 1
ATOM 1541 N N . SER A 1 199 ? 0.576 16.546 -26.461 1.00 40.41 199 SER A N 1
ATOM 1542 C CA . SER A 1 199 ? -0.150 17.786 -26.761 1.00 40.41 199 SER A CA 1
ATOM 1543 C C . SER A 1 199 ? -1.551 17.831 -26.131 1.00 40.41 199 SER A C 1
ATOM 1545 O O . SER A 1 199 ? -2.477 18.315 -26.782 1.00 40.41 199 SER A O 1
ATOM 1547 N N . GLY A 1 200 ? -1.710 17.258 -24.933 1.00 41.16 200 GLY A N 1
ATOM 1548 C CA . GLY A 1 200 ? -2.982 17.227 -24.200 1.00 41.16 200 GLY A CA 1
ATOM 1549 C C . GLY A 1 200 ? -3.512 18.616 -23.870 1.00 41.16 200 GLY A C 1
ATOM 1550 O O . GLY A 1 200 ? -2.687 19.490 -23.517 1.00 41.16 200 GLY A O 1
#

Sequence (200 aa):
MNSCPRHTTLLGFVLAILIFAAAQLCVAQGTTFGPPVKVTPTGGFGYEPSFVADRFGNIFATAHKENWQLVLAPDINSPTYTRSMSWDWISSNAGQSWQDIQGLTPLSIEQHEFGDEGDMTLDDADHLYFVDTNVADDTFTRWKVNGLGSVTLETTRPLIPAVQFVDDRPWVTAHGNGHVFYFGNEGDKVTYPLGTQGSG

pLDDT: mean 81.83, std 15.26, range [40.41, 98.56]

Secondary structure (DSSP, 8-state):
-----HHHHHHHHHHHHHHHHHHHHTS-------PPPP-SPTT--EEEEEEEE-TTS-EEEEEEEPGGGSS-EE-TTSTTSEE-SPEEEEESSTTS--EEPP-SSTT-GGGGS--SS-EEEE-TTSEEEEEEEETTEEEEEEEEEEETTEEEEEEEEEETT---SS-EEEEEEEETTTEEEEEEE---TTTS-TTS----